Protein AF-A0A6C0J426-F1 (afdb_monomer_lite)

Foldseek 3Di:
DEAEDDLVRVLVLCVPFVLLVPFDQLCFCLFFPDNDDHDPDSVSVSVVVSVFWDHDDPVLCVLLVVLLVVLVVLCCVVVPCQCPPHYEYETEGCCRGRNSAWEDTDRYIYHYPVLSPDPCVSLSSLLRSLLSSCVVCVVVLVCCCVPPLQKDFAPADEDPPVQPSFFGDGNSDPHQRIWHQDPPAIWQWTWTDDPSDIFIWTFGWDDDPNHIYGPPDDTHGQVVDPRSVVSLCPQPPDSRDSSNSVSSNVSCVSPVD

Secondary structure (DSSP, 8-state):
-EEE--HHHHHHHHHH-HHHHH--GGGHHHH-SSTT---SSHHHHHHHHHHTEEPPPHHHHHHHHHHHHHHHHHHHHHSTTTTTT--EEEEEE---SGGG--EEETTEEEEETTGGG-TTHHHHHHHHHHHHHHHH-HHHHHHHHHHHH-EEE--S--B-GGGTTTB---TT-S---EEEEETTEEEEEEEEEETTEEEEEEEEEEEETTEEEE-SSPPEEGGG-HHHHHHTTT--S-TTSHHHHHHHHHHHHHHH-

Structure (mmCIF, N/CA/C/O backbone):
data_AF-A0A6C0J426-F1
#
_entry.id   AF-A0A6C0J426-F1
#
loop_
_atom_site.group_PDB
_atom_site.id
_atom_site.type_symbol
_atom_site.label_atom_id
_atom_site.label_alt_id
_atom_site.label_comp_id
_atom_site.label_asym_id
_atom_site.label_entity_id
_atom_site.label_seq_id
_atom_site.pdbx_PDB_ins_code
_atom_site.Cartn_x
_atom_site.Cartn_y
_atom_site.Cartn_z
_atom_site.occupancy
_atom_site.B_iso_or_equiv
_atom_site.auth_seq_id
_atom_site.auth_comp_id
_atom_site.auth_asym_id
_atom_site.auth_atom_id
_atom_site.pdbx_PDB_model_num
ATOM 1 N N . MET A 1 1 ? -13.102 -11.225 13.834 1.00 92.06 1 MET A N 1
ATOM 2 C CA . MET A 1 1 ? -13.019 -10.432 15.094 1.00 92.06 1 MET A CA 1
ATOM 3 C C . MET A 1 1 ? -12.305 -9.119 14.782 1.00 92.06 1 MET A C 1
ATOM 5 O O . MET A 1 1 ? -11.373 -9.175 13.994 1.00 92.06 1 MET A O 1
ATOM 9 N N . ILE A 1 2 ? -12.736 -7.963 15.308 1.00 97.88 2 ILE A N 1
ATOM 10 C CA . ILE A 1 2 ? -12.036 -6.675 15.096 1.00 97.88 2 ILE A CA 1
ATOM 11 C C . ILE A 1 2 ? -11.227 -6.354 16.350 1.00 97.88 2 ILE A C 1
ATOM 13 O O . ILE A 1 2 ? -11.787 -6.352 17.446 1.00 97.88 2 ILE A O 1
ATOM 17 N N . ARG A 1 3 ? -9.933 -6.072 16.188 1.00 98.44 3 ARG A N 1
ATOM 18 C CA . ARG A 1 3 ? -9.012 -5.769 17.284 1.00 98.44 3 ARG A CA 1
ATOM 19 C C . ARG A 1 3 ? -8.290 -4.448 17.042 1.00 98.44 3 ARG A C 1
ATOM 21 O O . ARG A 1 3 ? -7.756 -4.203 15.965 1.00 98.44 3 ARG A O 1
ATOM 28 N N . PHE A 1 4 ? -8.233 -3.617 18.075 1.00 98.62 4 PHE A N 1
ATOM 29 C CA . PHE A 1 4 ? -7.495 -2.356 18.078 1.00 98.62 4 PHE A CA 1
ATOM 30 C C . PHE A 1 4 ? -6.210 -2.556 18.872 1.00 98.62 4 PHE A C 1
ATOM 32 O O . PHE A 1 4 ? -6.265 -2.863 20.064 1.00 98.62 4 PHE A O 1
ATOM 39 N N . LEU A 1 5 ? -5.063 -2.465 18.205 1.00 98.69 5 LEU A N 1
ATOM 40 C CA . LEU A 1 5 ? -3.777 -2.726 18.841 1.00 98.69 5 LEU A CA 1
ATOM 41 C C . LEU A 1 5 ? -3.334 -1.521 19.671 1.00 98.69 5 LEU A C 1
ATOM 43 O O . LEU A 1 5 ? -3.436 -0.380 19.221 1.00 98.69 5 LEU A O 1
ATOM 47 N N . ASN A 1 6 ? -2.815 -1.794 20.869 1.00 98.31 6 ASN A N 1
ATOM 48 C CA . ASN A 1 6 ? -2.134 -0.782 21.676 1.00 98.31 6 ASN A CA 1
ATOM 49 C C . ASN A 1 6 ? -0.722 -0.506 21.134 1.00 98.31 6 ASN A C 1
ATOM 51 O O . ASN A 1 6 ? -0.219 -1.239 20.273 1.00 98.31 6 ASN A O 1
ATOM 55 N N . LYS A 1 7 ? -0.047 0.518 21.669 1.00 98.12 7 LYS A N 1
ATOM 56 C CA . LYS A 1 7 ? 1.282 0.919 21.189 1.00 98.12 7 LYS A CA 1
ATOM 57 C C . LYS A 1 7 ? 2.305 -0.220 21.185 1.00 98.12 7 LYS A C 1
ATOM 59 O O . LYS A 1 7 ? 3.024 -0.384 20.202 1.00 98.12 7 LYS A O 1
ATOM 64 N N . GLN A 1 8 ? 2.353 -1.041 22.234 1.00 98.19 8 GLN A N 1
ATOM 65 C CA . GLN A 1 8 ? 3.322 -2.139 22.322 1.00 98.19 8 GLN A CA 1
ATOM 66 C C . GLN A 1 8 ? 3.072 -3.222 21.261 1.00 98.19 8 GLN A C 1
ATOM 68 O O . GLN A 1 8 ? 4.011 -3.720 20.640 1.00 98.19 8 GLN A O 1
ATOM 73 N N . GLN A 1 9 ? 1.806 -3.577 21.033 1.00 98.38 9 GLN A N 1
ATOM 74 C CA . GLN A 1 9 ? 1.413 -4.538 20.002 1.00 98.38 9 GLN A CA 1
ATOM 75 C C . GLN A 1 9 ? 1.708 -3.999 18.599 1.00 98.38 9 GLN A C 1
ATOM 77 O O . GLN A 1 9 ? 2.235 -4.728 17.762 1.00 98.38 9 GLN A O 1
ATOM 82 N N . ALA A 1 10 ? 1.433 -2.716 18.358 1.00 98.31 10 ALA A N 1
ATOM 83 C CA . ALA A 1 10 ? 1.734 -2.062 17.092 1.00 98.31 10 ALA A CA 1
ATOM 84 C C . ALA A 1 10 ? 3.244 -2.036 16.792 1.00 98.31 10 ALA A C 1
ATOM 86 O O . ALA A 1 10 ? 3.646 -2.358 15.676 1.00 98.31 10 ALA A O 1
ATOM 87 N N . ILE A 1 11 ? 4.092 -1.730 17.786 1.00 97.81 11 ILE A N 1
ATOM 88 C CA . ILE A 1 11 ? 5.559 -1.787 17.638 1.00 97.81 11 ILE A CA 1
ATOM 89 C C . ILE A 1 11 ? 6.010 -3.186 17.204 1.00 97.81 11 ILE A C 1
ATOM 91 O O . ILE A 1 11 ? 6.863 -3.309 16.325 1.00 97.81 11 ILE A O 1
ATOM 95 N N . ASN A 1 12 ? 5.431 -4.240 17.784 1.00 97.88 12 ASN A N 1
ATOM 96 C CA . ASN A 1 12 ? 5.756 -5.614 17.408 1.00 97.88 12 ASN A CA 1
ATOM 97 C C . ASN A 1 12 ? 5.386 -5.928 15.944 1.00 97.88 12 ASN A C 1
ATOM 99 O O . ASN A 1 12 ? 6.183 -6.523 15.219 1.00 97.88 12 ASN A O 1
ATOM 103 N N . GLU A 1 13 ? 4.212 -5.489 15.486 1.00 97.50 13 GLU A N 1
ATOM 104 C CA . GLU A 1 13 ? 3.784 -5.660 14.087 1.00 97.50 13 GLU A CA 1
ATOM 105 C C . GLU A 1 13 ? 4.715 -4.921 13.117 1.00 97.50 13 GLU A C 1
ATOM 107 O O . GLU A 1 13 ? 5.213 -5.509 12.158 1.00 97.50 13 GLU A O 1
ATOM 112 N N . PHE A 1 14 ? 5.046 -3.660 13.404 1.00 96.19 14 PHE A N 1
ATOM 113 C CA . PHE A 1 14 ? 6.007 -2.903 12.601 1.00 96.19 14 PHE A CA 1
ATOM 114 C C . PHE A 1 14 ? 7.403 -3.545 12.594 1.00 96.19 14 PHE A C 1
ATOM 116 O O . PHE A 1 14 ? 8.038 -3.617 11.546 1.00 96.19 14 PHE A O 1
ATOM 123 N N . SER A 1 15 ? 7.883 -4.049 13.734 1.00 95.31 15 SER A N 1
ATOM 124 C CA . SER A 1 15 ? 9.230 -4.638 13.846 1.00 95.31 15 SER A CA 1
ATOM 125 C C . SER A 1 15 ? 9.388 -5.940 13.059 1.00 95.31 15 SER A C 1
ATOM 127 O O . SER A 1 15 ? 10.498 -6.299 12.668 1.00 95.31 15 SER A O 1
ATOM 129 N N . THR A 1 16 ? 8.287 -6.660 12.842 1.00 95.19 16 THR A N 1
ATOM 130 C CA . THR A 1 16 ? 8.276 -7.946 12.133 1.00 95.19 16 THR A CA 1
ATOM 131 C C . THR A 1 16 ? 7.921 -7.815 10.654 1.00 95.19 16 THR A C 1
ATOM 133 O O . THR A 1 16 ? 8.189 -8.750 9.901 1.00 95.19 16 THR A O 1
ATOM 136 N N . SER A 1 17 ? 7.398 -6.658 10.236 1.00 94.00 17 SER A N 1
ATOM 137 C CA . SER A 1 17 ? 6.954 -6.373 8.871 1.00 94.00 17 SER A CA 1
ATOM 138 C C . SER A 1 17 ? 8.096 -6.378 7.855 1.00 94.00 17 SER A C 1
ATOM 140 O O . SER A 1 17 ? 9.113 -5.707 8.044 1.00 94.00 17 SER A O 1
ATOM 142 N N . ASP A 1 18 ? 7.896 -7.088 6.744 1.00 92.19 18 ASP A N 1
ATOM 143 C CA . ASP A 1 18 ? 8.827 -7.093 5.612 1.00 92.19 18 ASP A CA 1
ATOM 144 C C . ASP A 1 18 ? 8.872 -5.734 4.905 1.00 92.19 18 ASP A C 1
ATOM 146 O O . ASP A 1 18 ? 9.950 -5.263 4.564 1.00 92.19 18 ASP A O 1
ATOM 150 N N . TYR A 1 19 ? 7.750 -5.008 4.836 1.00 91.75 19 TYR A N 1
ATOM 151 C CA . TYR A 1 19 ? 7.730 -3.644 4.297 1.00 91.75 19 TYR A CA 1
ATOM 152 C C . TYR A 1 19 ? 8.748 -2.736 4.995 1.00 91.75 19 TYR A C 1
ATOM 154 O O . TYR A 1 19 ? 9.545 -2.054 4.347 1.00 91.75 19 TYR A O 1
ATOM 162 N N . LEU A 1 20 ? 8.762 -2.749 6.333 1.00 91.19 20 LEU A N 1
ATOM 163 C CA . LEU A 1 20 ? 9.734 -1.950 7.064 1.00 91.19 20 LEU A CA 1
ATOM 164 C C . LEU A 1 20 ? 11.145 -2.520 6.960 1.00 91.19 20 LEU A C 1
ATOM 166 O O . LEU A 1 20 ? 12.080 -1.748 7.147 1.00 91.19 20 LEU A O 1
ATOM 170 N N . LYS A 1 21 ? 11.347 -3.809 6.658 1.00 90.69 21 LYS A N 1
ATOM 171 C CA . LYS A 1 21 ? 12.665 -4.389 6.312 1.00 90.69 21 LYS A CA 1
ATOM 172 C C . LYS A 1 21 ? 13.188 -3.880 4.973 1.00 90.69 21 LYS A C 1
ATOM 174 O O . LYS A 1 21 ? 14.369 -3.543 4.895 1.00 90.69 21 LYS A O 1
ATOM 179 N N . ASP A 1 22 ? 12.297 -3.706 4.010 1.00 90.50 22 ASP A N 1
ATOM 180 C CA . ASP A 1 22 ? 12.657 -3.418 2.624 1.00 90.50 22 ASP A CA 1
ATOM 181 C C . ASP A 1 22 ? 12.685 -1.923 2.296 1.00 90.50 22 ASP A C 1
ATOM 183 O O . ASP A 1 22 ? 13.380 -1.505 1.368 1.00 90.50 22 ASP A O 1
ATOM 187 N N . ILE A 1 23 ? 11.983 -1.083 3.066 1.00 91.31 23 ILE A N 1
ATOM 188 C CA . ILE A 1 23 ? 12.040 0.371 2.889 1.00 91.31 23 ILE A CA 1
ATOM 189 C C . ILE A 1 23 ? 13.479 0.885 3.028 1.00 91.31 23 ILE A C 1
ATOM 191 O O . ILE A 1 23 ? 14.179 0.658 4.026 1.00 91.31 23 ILE A O 1
ATOM 195 N N . ARG A 1 24 ? 13.926 1.637 2.022 1.00 91.19 24 ARG A N 1
ATOM 196 C CA . ARG A 1 24 ? 15.282 2.186 1.999 1.00 91.19 24 ARG A CA 1
ATOM 197 C C . ARG A 1 24 ? 15.323 3.528 2.713 1.00 91.19 24 ARG A C 1
ATOM 199 O O . ARG A 1 24 ? 14.415 4.348 2.605 1.00 91.19 24 ARG A O 1
ATOM 206 N N . VAL A 1 25 ? 16.432 3.803 3.402 1.00 90.25 25 VAL A N 1
ATOM 207 C CA . VAL A 1 25 ? 16.612 5.037 4.196 1.00 90.25 25 VAL A CA 1
ATOM 208 C C . VAL A 1 25 ? 16.380 6.299 3.355 1.00 90.25 25 VAL A C 1
ATOM 210 O O . VAL A 1 25 ? 15.810 7.275 3.839 1.00 90.25 25 VAL A O 1
ATOM 213 N N . HIS A 1 26 ? 16.764 6.284 2.075 1.00 88.44 26 HIS A N 1
ATOM 214 C CA . HIS A 1 26 ? 16.575 7.432 1.191 1.00 88.44 26 HIS A CA 1
ATOM 215 C C . HIS A 1 26 ? 15.103 7.697 0.834 1.00 88.44 26 HIS A C 1
ATOM 217 O O . HIS A 1 26 ? 14.781 8.840 0.511 1.00 88.44 26 HIS A O 1
ATOM 223 N N . GLU A 1 27 ? 14.214 6.698 0.905 1.00 90.50 27 GLU A N 1
ATOM 224 C CA . GLU A 1 27 ? 12.777 6.858 0.628 1.00 90.50 27 GLU A CA 1
ATOM 225 C C . GLU A 1 27 ? 12.088 7.703 1.695 1.00 90.50 27 GLU A C 1
ATOM 227 O O . GLU A 1 27 ? 11.096 8.381 1.429 1.00 90.50 27 GLU A O 1
ATOM 232 N N . PHE A 1 28 ? 12.655 7.724 2.902 1.00 88.19 28 PHE A N 1
ATOM 233 C CA . PHE A 1 28 ? 12.090 8.435 4.037 1.00 88.19 28 PHE A CA 1
ATOM 234 C C . PHE A 1 28 ? 11.858 9.923 3.748 1.00 88.19 28 PHE A C 1
ATOM 236 O O . PHE A 1 28 ? 10.874 10.492 4.208 1.00 88.19 28 PHE A O 1
ATOM 243 N N . LYS A 1 29 ? 12.715 10.567 2.945 1.00 86.81 29 LYS A N 1
ATOM 244 C CA . LYS A 1 29 ? 12.533 11.982 2.567 1.00 86.81 29 LYS A CA 1
ATOM 245 C C . LYS A 1 29 ? 11.303 12.219 1.676 1.00 86.81 29 LYS A C 1
ATOM 247 O O . LYS A 1 29 ? 10.820 13.344 1.622 1.00 86.81 29 LYS A O 1
ATOM 252 N N . PHE A 1 30 ? 10.832 11.191 0.969 1.00 87.56 30 PHE A N 1
ATOM 253 C CA . PHE A 1 30 ? 9.708 11.265 0.032 1.00 87.56 30 PHE A CA 1
ATOM 254 C C . PHE A 1 30 ? 8.369 10.891 0.675 1.00 87.56 30 PHE A C 1
ATOM 256 O O . PHE A 1 30 ? 7.329 11.396 0.260 1.00 87.56 30 PHE A O 1
ATOM 263 N N . ARG A 1 31 ? 8.399 10.037 1.704 1.00 87.44 31 ARG A N 1
ATOM 264 C CA . ARG A 1 31 ? 7.205 9.576 2.435 1.00 87.44 31 ARG A CA 1
ATOM 265 C C . ARG A 1 31 ? 6.723 10.541 3.508 1.00 87.44 31 ARG A C 1
ATOM 267 O O . ARG A 1 31 ? 5.607 10.416 4.002 1.00 87.44 31 ARG A O 1
ATOM 274 N N . GLN A 1 32 ? 7.569 11.481 3.907 1.00 84.31 32 GLN A N 1
ATOM 275 C CA . GLN A 1 32 ? 7.225 12.442 4.941 1.00 84.31 32 GLN A CA 1
ATOM 276 C C . GLN A 1 32 ? 6.248 13.501 4.459 1.00 84.31 32 GLN A C 1
ATOM 278 O O . GLN A 1 32 ? 6.439 14.144 3.428 1.00 84.31 32 GLN A O 1
ATOM 283 N N . ASN A 1 33 ? 5.298 13.805 5.333 1.00 72.75 33 ASN A N 1
ATOM 284 C CA . ASN A 1 33 ? 4.356 14.896 5.135 1.00 72.75 33 ASN A CA 1
ATOM 285 C C . ASN A 1 33 ? 4.819 16.232 5.729 1.00 72.75 33 ASN A C 1
ATOM 287 O O . ASN A 1 33 ? 4.334 17.299 5.349 1.00 72.75 33 ASN A O 1
ATOM 291 N N . LYS A 1 34 ? 5.778 16.198 6.662 1.00 67.25 34 LYS A N 1
ATOM 292 C CA . LYS A 1 34 ? 6.336 17.384 7.327 1.00 67.25 34 LYS A CA 1
ATOM 293 C C . LYS A 1 34 ? 7.778 17.599 6.857 1.00 67.25 34 LYS A C 1
ATOM 295 O O . LYS A 1 34 ? 8.633 16.757 7.091 1.00 67.25 34 LYS A O 1
ATOM 300 N N . LYS A 1 35 ? 8.061 18.754 6.238 1.00 58.81 35 LYS A N 1
ATOM 301 C CA . LYS A 1 35 ? 9.314 19.101 5.516 1.00 58.81 35 LYS A CA 1
ATOM 302 C C . LYS A 1 35 ? 10.627 19.147 6.340 1.00 58.81 35 LYS A C 1
ATOM 304 O O . LYS A 1 35 ? 11.551 19.856 5.950 1.00 58.81 35 LYS A O 1
ATOM 309 N N . LYS A 1 36 ? 10.754 18.471 7.485 1.00 65.94 36 LYS A N 1
ATOM 310 C CA . LYS A 1 36 ? 11.899 18.678 8.397 1.00 65.94 36 LYS A CA 1
ATOM 311 C C . LYS A 1 36 ? 12.516 17.427 9.014 1.00 65.94 36 LYS A C 1
ATOM 313 O O . LYS A 1 36 ? 13.549 17.567 9.663 1.00 65.94 36 LYS A O 1
ATOM 318 N N . LEU A 1 37 ? 11.952 16.238 8.822 1.00 67.75 37 LEU A N 1
ATOM 319 C CA . LEU A 1 37 ? 12.549 15.033 9.388 1.00 67.75 37 LEU A CA 1
ATOM 320 C C . LEU A 1 37 ? 13.533 14.434 8.373 1.00 67.75 37 LEU A C 1
ATOM 322 O O . LEU A 1 37 ? 13.369 14.509 7.157 1.00 67.75 37 LEU A O 1
ATOM 326 N N . LYS A 1 38 ? 14.643 13.892 8.853 1.00 75.75 38 LYS A N 1
ATOM 327 C CA . LYS A 1 38 ? 15.577 13.124 8.029 1.00 75.75 38 LYS A CA 1
ATOM 328 C C . LYS A 1 38 ? 16.009 11.944 8.872 1.00 75.75 38 LYS A C 1
ATOM 330 O O . LYS A 1 38 ? 16.492 12.151 9.977 1.00 75.75 38 LYS A O 1
ATOM 335 N N . ALA A 1 39 ? 15.828 10.747 8.337 1.00 84.12 39 ALA A N 1
ATOM 336 C CA . ALA A 1 39 ? 16.442 9.547 8.861 1.00 84.12 39 ALA A CA 1
ATOM 337 C C . ALA A 1 39 ? 17.779 9.387 8.140 1.00 84.12 39 ALA A C 1
ATOM 339 O O . ALA A 1 39 ? 17.839 9.394 6.909 1.00 84.12 39 ALA A O 1
ATOM 340 N N . LYS A 1 40 ? 18.855 9.302 8.909 1.00 89.62 40 LYS A N 1
ATOM 341 C CA . LYS A 1 40 ? 20.210 9.013 8.432 1.00 89.62 40 LYS A CA 1
ATOM 342 C C . LYS A 1 40 ? 20.529 7.527 8.524 1.00 89.62 40 LYS A C 1
ATOM 344 O O . LYS A 1 40 ? 21.484 7.066 7.911 1.00 89.62 40 LYS A O 1
ATOM 349 N N . SER A 1 41 ? 19.735 6.786 9.288 1.00 92.00 41 SER A N 1
ATOM 350 C CA . SER A 1 41 ? 19.904 5.359 9.509 1.00 92.00 41 SER A CA 1
ATOM 351 C C . SER A 1 41 ? 18.563 4.636 9.485 1.00 92.00 41 SER A C 1
ATOM 353 O O . SER A 1 41 ? 17.493 5.234 9.623 1.00 92.00 41 SER A O 1
ATOM 355 N N . ARG A 1 42 ? 18.635 3.315 9.337 1.00 90.38 42 ARG A N 1
ATOM 356 C CA . ARG A 1 42 ? 17.478 2.425 9.432 1.00 90.38 42 ARG A CA 1
ATOM 357 C C . ARG A 1 42 ? 16.832 2.474 10.819 1.00 90.38 42 ARG A C 1
ATOM 359 O O . ARG A 1 42 ? 15.613 2.501 10.917 1.00 90.38 42 ARG A O 1
ATOM 366 N N . THR A 1 43 ? 17.636 2.560 11.877 1.00 92.38 43 THR A N 1
ATOM 367 C CA . THR A 1 43 ? 17.145 2.716 13.253 1.00 92.38 43 THR A CA 1
ATOM 368 C C . THR A 1 43 ? 16.343 4.002 13.419 1.00 92.38 43 THR A C 1
ATOM 370 O O . THR A 1 43 ? 15.248 3.963 13.967 1.00 92.38 43 THR A O 1
ATOM 373 N N . GLU A 1 44 ? 16.839 5.129 12.898 1.00 92.19 44 GLU A N 1
ATOM 374 C CA . GLU A 1 44 ? 16.097 6.396 12.928 1.00 92.19 44 GLU A CA 1
ATOM 375 C C . GLU A 1 44 ? 14.774 6.297 12.159 1.00 92.19 44 GLU A C 1
ATOM 377 O O . GLU A 1 44 ? 13.750 6.745 12.664 1.00 92.19 44 GLU A O 1
ATOM 382 N N . LEU A 1 45 ? 14.769 5.663 10.978 1.00 91.50 45 LEU A N 1
ATOM 383 C CA . LEU A 1 45 ? 13.544 5.414 10.209 1.00 91.50 45 LEU A CA 1
ATOM 384 C C . LEU A 1 45 ? 12.516 4.632 11.038 1.00 91.50 45 LEU A C 1
ATOM 386 O O . LEU A 1 45 ? 11.363 5.047 11.122 1.00 91.50 45 LEU A O 1
ATOM 390 N N . MET A 1 46 ? 12.929 3.535 11.678 1.00 92.88 46 MET A N 1
ATOM 391 C CA . MET A 1 46 ? 12.045 2.721 12.519 1.00 92.88 46 MET A CA 1
ATOM 392 C C . MET A 1 46 ? 11.477 3.517 13.697 1.00 92.88 46 MET A C 1
ATOM 394 O O . MET A 1 46 ? 10.280 3.438 13.968 1.00 92.88 46 MET A O 1
ATOM 398 N N . LEU A 1 47 ? 12.315 4.319 14.365 1.00 92.88 47 LEU A N 1
ATOM 399 C CA . LEU A 1 47 ? 11.879 5.177 15.467 1.00 92.88 47 LEU A CA 1
ATOM 400 C C . LEU A 1 47 ? 10.804 6.170 15.015 1.00 92.88 47 LEU A C 1
ATOM 402 O O . LEU A 1 47 ? 9.824 6.343 15.728 1.00 92.88 47 LEU A O 1
ATOM 406 N N . PHE A 1 48 ? 10.904 6.733 13.805 1.00 92.25 48 PHE A N 1
ATOM 407 C CA . PHE A 1 48 ? 9.843 7.595 13.274 1.00 92.25 48 PHE A CA 1
ATOM 408 C C . PHE A 1 48 ? 8.499 6.873 13.128 1.00 92.25 48 PHE A C 1
ATOM 410 O O . PHE A 1 48 ? 7.466 7.443 13.483 1.00 92.25 48 PHE A O 1
ATOM 417 N N . TYR A 1 49 ? 8.491 5.626 12.648 1.00 94.50 49 TYR A N 1
ATOM 418 C CA . TYR A 1 49 ? 7.260 4.833 12.600 1.00 94.50 49 TYR A CA 1
ATOM 419 C C . TYR A 1 49 ? 6.723 4.561 14.010 1.00 94.50 49 TYR A C 1
ATOM 421 O O . TYR A 1 49 ? 5.536 4.773 14.252 1.00 94.50 49 TYR A O 1
ATOM 429 N N . PHE A 1 50 ? 7.580 4.176 14.959 1.00 95.44 50 PHE A N 1
ATOM 430 C CA . PHE A 1 50 ? 7.171 3.889 16.339 1.00 95.44 50 PHE A CA 1
ATOM 431 C C . PHE A 1 50 ? 6.633 5.116 17.084 1.00 95.44 50 PHE A C 1
ATOM 433 O O . PHE A 1 50 ? 5.641 5.018 17.813 1.00 95.44 50 PHE A O 1
ATOM 440 N N . ASP A 1 51 ? 7.252 6.275 16.879 1.00 94.69 51 ASP A N 1
ATOM 441 C CA . ASP A 1 51 ? 6.839 7.539 17.486 1.00 94.69 51 ASP A CA 1
ATOM 442 C C . ASP A 1 51 ? 5.527 8.059 16.892 1.00 94.69 51 ASP A C 1
ATOM 444 O O . ASP A 1 51 ? 4.782 8.764 17.573 1.00 94.69 51 ASP A O 1
ATOM 448 N N . SER A 1 52 ? 5.197 7.662 15.658 1.00 95.06 52 SER A N 1
ATOM 449 C CA . SER A 1 52 ? 3.926 8.016 15.020 1.00 95.06 52 SER A CA 1
ATOM 450 C C . SER A 1 52 ? 2.716 7.258 15.583 1.00 95.06 52 SER A C 1
ATOM 452 O O . SER A 1 52 ? 1.582 7.661 15.320 1.00 95.06 52 SER A O 1
ATOM 454 N N . ILE A 1 53 ? 2.925 6.173 16.341 1.00 97.75 53 ILE A N 1
ATOM 455 C CA . ILE A 1 53 ? 1.848 5.319 16.860 1.00 97.75 53 ILE A CA 1
ATOM 456 C C . ILE A 1 53 ? 1.053 6.054 17.941 1.00 97.75 53 ILE A C 1
ATOM 458 O O . ILE A 1 53 ? 1.611 6.593 18.901 1.00 97.75 53 ILE A O 1
ATOM 462 N N . MET A 1 54 ? -0.271 6.008 17.813 1.00 97.88 54 MET A N 1
ATOM 463 C CA . MET A 1 54 ? -1.223 6.618 18.736 1.00 97.88 54 MET A CA 1
ATOM 464 C C . MET A 1 54 ? -2.130 5.563 19.373 1.00 97.88 54 MET A C 1
ATOM 466 O O . MET A 1 54 ? -2.413 4.528 18.778 1.00 97.88 54 MET A O 1
ATOM 470 N N . GLU A 1 55 ? -2.670 5.871 20.552 1.00 98.25 55 GLU A N 1
ATOM 471 C CA . GLU A 1 55 ? -3.729 5.064 21.162 1.00 98.25 55 GLU A CA 1
ATOM 472 C C . GLU A 1 55 ? -5.103 5.389 20.547 1.00 98.25 55 GLU A C 1
ATOM 474 O O . GLU A 1 55 ? -5.416 6.539 20.195 1.00 98.25 55 GLU A O 1
ATOM 479 N N . PHE A 1 56 ? -5.948 4.366 20.426 1.00 98.50 56 PHE A N 1
ATOM 480 C CA . PHE A 1 56 ? -7.339 4.534 20.012 1.00 98.50 56 PHE A CA 1
ATOM 481 C C . PHE A 1 56 ? -8.186 5.045 21.176 1.00 98.50 56 PHE A C 1
ATOM 483 O O . PHE A 1 56 ? -8.236 4.426 22.237 1.00 98.50 56 PHE A O 1
ATOM 490 N N . SER A 1 57 ? -8.938 6.124 20.955 1.00 98.38 57 SER A N 1
ATOM 491 C CA . SER A 1 57 ? -10.022 6.487 21.870 1.00 98.38 57 SER A CA 1
ATOM 492 C C . SER A 1 57 ? -11.224 5.560 21.670 1.00 98.38 57 SER A C 1
ATOM 494 O O . SER A 1 57 ? -11.397 4.988 20.594 1.00 98.38 57 SER A O 1
ATOM 496 N N . TYR A 1 58 ? -12.112 5.474 22.664 1.00 98.38 58 TYR A N 1
ATOM 497 C CA . TYR A 1 58 ? -13.369 4.724 22.537 1.00 98.38 58 TYR A CA 1
ATOM 498 C C . TYR A 1 58 ? -14.179 5.145 21.297 1.00 98.38 58 TYR A C 1
ATOM 500 O O . TYR A 1 58 ? -14.682 4.307 20.554 1.00 98.38 58 TYR A O 1
ATOM 508 N N . LYS A 1 59 ? -14.227 6.453 21.016 1.00 98.38 59 LYS A N 1
ATOM 509 C CA . LYS A 1 59 ? -14.915 7.000 19.842 1.00 98.38 59 LYS A CA 1
ATOM 510 C C . LYS A 1 59 ? -14.293 6.530 18.524 1.00 98.38 59 LYS A C 1
ATOM 512 O O . LYS A 1 59 ? -15.025 6.240 17.583 1.00 98.38 59 LYS A O 1
ATOM 517 N N . ASP A 1 60 ? -12.964 6.455 18.446 1.00 98.44 60 ASP A N 1
ATOM 518 C CA . ASP A 1 60 ? -12.287 5.948 17.247 1.00 98.44 60 ASP A CA 1
ATOM 519 C C . ASP A 1 60 ? -12.651 4.480 16.998 1.00 98.44 60 ASP A C 1
ATOM 521 O O . ASP A 1 60 ? -12.977 4.107 15.871 1.00 98.44 60 ASP A O 1
ATOM 525 N N . GLN A 1 61 ? -12.639 3.667 18.060 1.00 98.56 61 GLN A N 1
ATOM 526 C CA . GLN A 1 61 ? -12.987 2.247 17.992 1.00 98.56 61 GLN A CA 1
ATOM 527 C C . GLN A 1 61 ? -14.429 2.054 17.524 1.00 98.56 61 GLN A C 1
ATOM 529 O O . GLN A 1 61 ? -14.682 1.241 16.640 1.00 98.56 61 GLN A O 1
ATOM 534 N N . GLU A 1 62 ? -15.370 2.838 18.056 1.00 98.50 62 GLU A N 1
ATOM 535 C CA . GLU A 1 62 ? -16.778 2.782 17.658 1.00 98.50 62 GLU A CA 1
ATOM 536 C C . GLU A 1 62 ? -16.971 3.117 16.168 1.00 98.50 62 GLU A C 1
ATOM 538 O O . GLU A 1 62 ? -17.680 2.399 15.454 1.00 98.50 62 GLU A O 1
ATOM 543 N N . ILE A 1 63 ? -16.322 4.183 15.681 1.00 98.62 63 ILE A N 1
ATOM 544 C CA . ILE A 1 63 ? -16.390 4.601 14.272 1.00 98.62 63 ILE A CA 1
ATOM 545 C C . ILE A 1 63 ? -15.836 3.502 13.362 1.00 98.62 63 ILE A C 1
ATOM 547 O O . ILE A 1 63 ? -16.504 3.091 12.410 1.00 98.62 63 ILE A O 1
ATOM 551 N N . LEU A 1 64 ? -14.637 3.001 13.668 1.00 98.56 64 LEU A N 1
ATOM 552 C CA . LEU A 1 64 ? -13.984 1.972 12.863 1.00 98.56 64 LEU A CA 1
ATOM 553 C C . LEU A 1 64 ? -14.737 0.648 12.910 1.00 98.56 64 LEU A C 1
ATOM 555 O O . LEU A 1 64 ? -14.871 -0.001 11.877 1.00 98.56 64 LEU A O 1
ATOM 559 N N . TYR A 1 65 ? -15.282 0.262 14.063 1.00 98.62 65 TYR A N 1
ATOM 560 C CA . TYR A 1 65 ? -16.087 -0.948 14.188 1.00 98.62 65 TYR A CA 1
ATOM 561 C C . TYR A 1 65 ? -17.319 -0.889 13.278 1.00 98.62 65 TYR A C 1
ATOM 563 O O . TYR A 1 65 ? -17.564 -1.812 12.496 1.00 98.62 65 TYR A O 1
ATOM 571 N N . LYS A 1 66 ? -18.067 0.223 13.322 1.00 98.56 66 LYS A N 1
ATOM 572 C CA . LYS A 1 66 ? -19.239 0.443 12.460 1.00 98.56 66 LYS A CA 1
ATOM 573 C C . LYS A 1 66 ? -18.852 0.427 10.981 1.00 98.56 66 LYS A C 1
ATOM 575 O O . LYS A 1 66 ? -19.464 -0.298 10.199 1.00 98.56 66 LYS A O 1
ATOM 580 N N . ALA A 1 67 ? -17.817 1.175 10.603 1.00 98.69 67 ALA A N 1
ATOM 581 C CA . ALA A 1 67 ? -17.370 1.260 9.215 1.00 98.69 67 ALA A CA 1
ATOM 582 C C . ALA A 1 67 ? -16.853 -0.088 8.679 1.00 98.69 67 ALA A C 1
ATOM 584 O O . ALA A 1 67 ? -17.209 -0.480 7.570 1.00 98.69 67 ALA A O 1
ATOM 585 N N . THR A 1 68 ? -16.099 -0.837 9.487 1.00 98.50 68 THR A N 1
ATOM 586 C CA . THR A 1 68 ? -15.597 -2.176 9.132 1.00 98.50 68 THR A CA 1
ATOM 587 C C . THR A 1 68 ? -16.732 -3.179 8.995 1.00 98.50 68 THR A C 1
ATOM 589 O O . THR A 1 68 ? -16.740 -3.972 8.059 1.00 98.50 68 THR A O 1
ATOM 592 N N . THR A 1 69 ? -17.732 -3.121 9.876 1.00 97.94 69 THR A N 1
ATOM 593 C CA . THR A 1 69 ? -18.921 -3.980 9.774 1.00 97.94 69 THR A CA 1
ATOM 594 C C . THR A 1 69 ? -19.657 -3.735 8.456 1.00 97.94 69 THR A C 1
ATOM 596 O O . THR A 1 69 ? -19.979 -4.687 7.749 1.00 97.94 69 THR A O 1
ATOM 599 N N . LEU A 1 70 ? -19.858 -2.468 8.075 1.00 97.88 70 LEU A N 1
ATOM 600 C CA . LEU A 1 70 ? -20.473 -2.109 6.792 1.00 97.88 70 LEU A CA 1
ATOM 601 C C . LEU A 1 70 ? -19.621 -2.551 5.592 1.00 97.88 70 LEU A C 1
ATOM 603 O O . LEU A 1 70 ? -20.163 -3.069 4.615 1.00 97.88 70 LEU A O 1
ATOM 607 N N . ALA A 1 71 ? -18.300 -2.373 5.662 1.00 98.12 71 ALA A N 1
ATOM 608 C CA . ALA A 1 71 ? -17.368 -2.826 4.631 1.00 98.12 71 ALA A CA 1
ATOM 609 C C . ALA A 1 71 ? -17.456 -4.348 4.427 1.00 98.12 71 ALA A C 1
ATOM 611 O O . ALA A 1 71 ? -17.656 -4.812 3.304 1.00 98.12 71 ALA A O 1
ATOM 612 N N . LEU A 1 72 ? -17.403 -5.125 5.514 1.00 97.38 72 LEU A N 1
ATOM 613 C CA . LEU A 1 72 ? -17.524 -6.583 5.480 1.00 97.38 72 LEU A CA 1
ATOM 614 C C . LEU A 1 72 ? -18.891 -7.050 4.985 1.00 97.38 72 LEU A C 1
ATOM 616 O O . LEU A 1 72 ? -18.954 -8.031 4.251 1.00 97.38 72 LEU A O 1
ATOM 620 N N . GLN A 1 73 ? -19.982 -6.377 5.358 1.00 96.50 73 GLN A N 1
ATOM 621 C CA . GLN A 1 73 ? -21.317 -6.691 4.838 1.00 96.50 73 GLN A CA 1
ATOM 622 C C . GLN A 1 73 ? -21.380 -6.499 3.319 1.00 96.50 73 GLN A C 1
ATOM 624 O O . GLN A 1 73 ? -21.895 -7.364 2.609 1.00 96.50 73 GLN A O 1
ATOM 629 N N . ARG A 1 74 ? -20.819 -5.393 2.808 1.00 96.44 74 ARG A N 1
ATOM 630 C CA . ARG A 1 74 ? -20.740 -5.134 1.363 1.00 96.44 74 ARG A CA 1
ATOM 631 C C . ARG A 1 74 ? -19.907 -6.191 0.650 1.00 96.44 74 ARG A C 1
ATOM 633 O O . ARG A 1 74 ? -20.370 -6.732 -0.348 1.00 96.44 74 ARG A O 1
ATOM 640 N N . LEU A 1 75 ? -18.725 -6.507 1.172 1.00 96.81 75 LEU A N 1
ATOM 641 C CA . LEU A 1 75 ? -17.847 -7.526 0.598 1.00 96.81 75 LEU A CA 1
ATOM 642 C C . LEU A 1 75 ? -18.509 -8.908 0.609 1.00 96.81 75 LEU A C 1
ATOM 644 O O . LEU A 1 75 ? -18.581 -9.543 -0.435 1.00 96.81 75 LEU A O 1
ATOM 648 N N . ASN A 1 76 ? -19.095 -9.334 1.732 1.00 95.50 76 ASN A N 1
ATOM 649 C CA . ASN A 1 76 ? -19.736 -10.650 1.851 1.00 95.50 76 ASN A CA 1
ATOM 650 C C . ASN A 1 76 ? -20.954 -10.842 0.941 1.00 95.50 76 ASN A C 1
ATOM 652 O O . ASN A 1 76 ? -21.270 -11.976 0.592 1.00 95.50 76 ASN A O 1
ATOM 656 N N . LYS A 1 77 ? -21.630 -9.760 0.531 1.00 95.44 77 LYS A N 1
ATOM 657 C CA . LYS A 1 77 ? -22.722 -9.841 -0.450 1.00 95.44 77 LYS A CA 1
ATOM 658 C C . LYS A 1 77 ? -22.241 -10.381 -1.803 1.00 95.44 77 LYS A C 1
ATOM 660 O O . LYS A 1 77 ? -22.986 -11.096 -2.462 1.00 95.44 77 LYS A O 1
ATOM 665 N N . TRP A 1 78 ? -21.028 -10.017 -2.214 1.00 93.44 78 TRP A N 1
ATOM 666 C CA . TRP A 1 78 ? -20.455 -10.384 -3.515 1.00 93.44 78 TRP A CA 1
ATOM 667 C C . TRP A 1 78 ? -19.435 -11.519 -3.415 1.00 93.44 78 TRP A C 1
ATOM 669 O O . TRP A 1 78 ? -19.277 -12.291 -4.355 1.00 93.44 78 TRP A O 1
ATOM 679 N N . PHE A 1 79 ? -18.787 -11.644 -2.260 1.00 94.31 79 PHE A N 1
ATOM 680 C CA . PHE A 1 79 ? -17.759 -12.632 -1.959 1.00 94.31 79 PHE A CA 1
ATOM 681 C C . PHE A 1 79 ? -18.118 -13.346 -0.645 1.00 94.31 79 PHE A C 1
ATOM 683 O O . PHE A 1 79 ? -17.592 -12.993 0.414 1.00 94.31 79 PHE A O 1
ATOM 690 N N . PRO A 1 80 ? -19.060 -14.307 -0.655 1.00 94.81 80 PRO A N 1
ATOM 691 C CA . PRO A 1 80 ? -19.480 -14.989 0.565 1.00 94.81 80 PRO A CA 1
ATOM 692 C C . PRO A 1 80 ? -18.302 -15.658 1.281 1.00 94.81 80 PRO A C 1
ATOM 694 O O . PRO A 1 80 ? -17.559 -16.431 0.681 1.00 94.81 80 PRO A O 1
ATOM 697 N N . GLY A 1 81 ? -18.143 -15.372 2.575 1.00 92.69 81 GLY A N 1
ATOM 698 C CA . GLY A 1 81 ? -17.033 -15.900 3.372 1.00 92.69 81 GLY A CA 1
ATOM 699 C C . GLY A 1 81 ? -15.746 -15.074 3.283 1.00 92.69 81 GLY A C 1
ATOM 700 O O . GLY A 1 81 ? -14.705 -15.534 3.751 1.00 92.69 81 GLY A O 1
ATOM 701 N N . PHE A 1 82 ? -15.801 -13.860 2.727 1.00 95.50 82 PHE A N 1
ATOM 702 C CA . PHE A 1 82 ? -14.660 -12.950 2.675 1.00 95.50 82 PHE A CA 1
ATOM 703 C C . PHE A 1 82 ? -14.080 -12.706 4.078 1.00 95.50 82 PHE A C 1
ATOM 705 O O . PHE A 1 82 ? -14.774 -12.209 4.970 1.00 95.50 82 PHE A O 1
ATOM 712 N N . LEU A 1 83 ? -12.804 -13.071 4.263 1.00 94.00 83 LEU A N 1
ATOM 713 C CA . LEU A 1 83 ? -12.078 -13.020 5.543 1.00 94.00 83 LEU A CA 1
ATOM 714 C C . LEU A 1 83 ? -12.787 -13.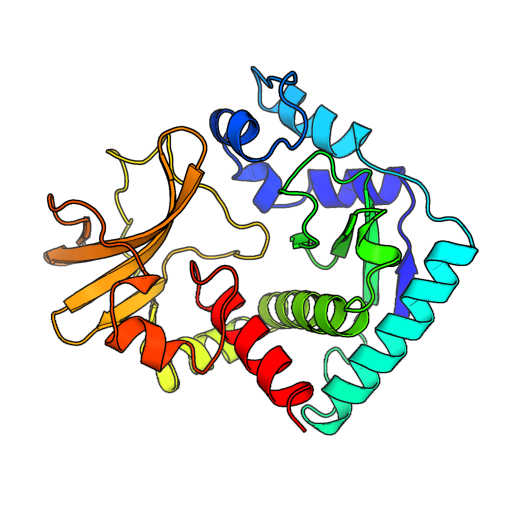746 6.701 1.00 94.00 83 LEU A C 1
ATOM 716 O O . LEU A 1 83 ? -12.647 -13.362 7.867 1.00 94.00 83 LEU A O 1
ATOM 720 N N . LYS A 1 84 ? -13.545 -14.808 6.399 1.00 92.75 84 LYS A N 1
ATOM 721 C CA . LYS A 1 84 ? -14.170 -15.640 7.429 1.00 92.75 84 LYS A CA 1
ATOM 722 C C . LYS A 1 84 ? -13.103 -16.161 8.398 1.00 92.75 84 LYS A C 1
ATOM 724 O O . LYS A 1 84 ? -12.027 -16.591 7.987 1.00 92.75 84 LYS A O 1
ATOM 729 N N . ASP A 1 85 ? -13.410 -16.069 9.688 1.00 92.25 85 ASP A N 1
ATOM 730 C CA . ASP A 1 85 ? -12.556 -16.509 10.799 1.00 92.25 85 ASP A CA 1
ATOM 731 C C . ASP A 1 85 ? -11.207 -15.770 10.923 1.00 92.25 85 ASP A C 1
ATOM 733 O O . ASP A 1 85 ? -10.386 -16.120 11.768 1.00 92.25 85 ASP A O 1
ATOM 737 N N . GLN A 1 86 ? -10.995 -14.692 10.158 1.00 95.38 86 GLN A N 1
ATOM 738 C CA . GLN A 1 86 ? -9.805 -13.853 10.281 1.00 95.38 86 GLN A CA 1
ATOM 739 C C . GLN A 1 86 ? -9.997 -12.745 11.330 1.00 95.38 86 GLN A C 1
ATOM 741 O O . GLN A 1 86 ? -11.084 -12.177 11.526 1.00 95.38 86 GLN A O 1
ATOM 746 N N . GLU A 1 87 ? -8.913 -12.424 12.034 1.00 96.44 87 GLU A N 1
ATOM 747 C CA . GLU A 1 87 ? -8.836 -11.239 12.885 1.00 96.44 87 GLU A CA 1
ATOM 748 C C . GLU A 1 87 ? -8.444 -10.024 12.035 1.00 96.44 87 GLU A C 1
ATOM 750 O O . GLU A 1 87 ? -7.444 -10.053 11.323 1.00 96.44 87 GLU A O 1
ATOM 755 N N . ILE A 1 88 ? -9.222 -8.944 12.127 1.00 97.75 88 ILE A N 1
ATOM 756 C CA . ILE A 1 88 ? -8.918 -7.660 11.490 1.00 97.75 88 ILE A CA 1
ATOM 757 C C . ILE A 1 88 ? -8.311 -6.763 12.558 1.00 97.75 88 ILE A C 1
ATOM 759 O O . ILE A 1 88 ? -8.990 -6.386 13.519 1.00 97.75 88 ILE A O 1
ATOM 763 N N . LYS A 1 89 ? -7.033 -6.432 12.390 1.00 98.69 89 LYS A N 1
ATOM 764 C CA . LYS A 1 89 ? -6.272 -5.615 13.333 1.00 98.69 89 LYS A CA 1
ATOM 765 C C . LYS A 1 89 ? -6.133 -4.191 12.808 1.00 98.69 89 LYS A C 1
ATOM 767 O O . LYS A 1 89 ? -5.816 -3.995 11.639 1.00 98.69 89 LYS A O 1
ATOM 772 N N . PHE A 1 90 ? -6.319 -3.207 13.678 1.00 98.75 90 PHE A N 1
ATOM 773 C CA . PHE A 1 90 ? -6.077 -1.798 13.379 1.00 98.75 90 PHE A CA 1
ATOM 774 C C . PHE A 1 90 ? -4.939 -1.245 14.233 1.00 98.75 90 PHE A C 1
ATOM 776 O O . PHE A 1 90 ? -4.859 -1.527 15.431 1.00 98.75 90 PHE A O 1
ATOM 783 N N . ILE A 1 91 ? -4.109 -0.400 13.624 1.00 98.69 91 ILE A N 1
ATOM 784 C CA . ILE A 1 91 ? -3.097 0.422 14.294 1.00 98.69 91 ILE A CA 1
ATOM 785 C C . ILE A 1 91 ? -3.373 1.882 13.938 1.00 98.69 91 ILE A C 1
ATOM 787 O O . ILE A 1 91 ? -3.526 2.217 12.765 1.00 98.69 91 ILE A O 1
ATOM 791 N N . LYS A 1 92 ? -3.437 2.761 14.941 1.00 98.50 92 LYS A N 1
ATOM 792 C CA . LYS A 1 92 ? -3.630 4.196 14.725 1.00 98.50 92 LYS A CA 1
ATOM 793 C C . LYS A 1 92 ? -2.288 4.900 14.650 1.00 98.50 92 LYS A C 1
ATOM 795 O O . LYS A 1 92 ? -1.429 4.681 15.504 1.00 98.50 92 LYS A O 1
ATOM 800 N N . VAL A 1 93 ? -2.144 5.803 13.689 1.00 97.38 93 VAL A N 1
ATOM 801 C CA . VAL A 1 93 ? -0.947 6.642 13.560 1.00 97.38 93 VAL A CA 1
ATOM 802 C C . VAL A 1 93 ? -1.298 8.120 13.411 1.00 97.38 93 VAL A C 1
ATOM 804 O O . VAL A 1 93 ? -2.409 8.485 13.017 1.00 97.38 93 VAL A O 1
ATOM 807 N N . GLU A 1 94 ? -0.330 8.987 13.701 1.00 94.81 94 GLU A N 1
ATOM 808 C CA . GLU A 1 94 ? -0.431 10.434 13.476 1.00 94.81 94 GLU A CA 1
ATOM 809 C C . GLU A 1 94 ? -0.619 10.763 11.981 1.00 94.81 94 GLU A C 1
ATOM 811 O O . GLU A 1 94 ? -1.237 11.764 11.632 1.00 94.81 94 GLU A O 1
ATOM 816 N N . GLY A 1 95 ? -0.107 9.915 11.083 1.00 84.88 95 GLY A N 1
ATOM 817 C CA . GLY A 1 95 ? -0.171 10.126 9.634 1.00 84.88 95 GLY A CA 1
ATOM 818 C C . GLY A 1 95 ? 0.965 10.983 9.076 1.00 84.88 95 GLY A C 1
ATOM 819 O O . GLY A 1 95 ? 0.911 11.401 7.930 1.00 84.88 95 GLY A O 1
ATOM 820 N N . SER A 1 96 ? 2.026 11.257 9.836 1.00 83.06 96 SER A N 1
ATOM 821 C CA . SER A 1 96 ? 3.176 12.039 9.353 1.00 83.06 96 SER A CA 1
ATOM 822 C C . SER A 1 96 ? 4.029 11.334 8.281 1.00 83.06 96 SER A C 1
ATOM 824 O O . SER A 1 96 ? 4.899 11.980 7.686 1.00 83.06 96 SER A O 1
ATOM 826 N N . LEU A 1 97 ? 3.747 10.057 8.005 1.00 87.81 97 LEU A N 1
ATOM 827 C CA . LEU A 1 97 ? 4.415 9.186 7.036 1.00 87.81 97 LEU A CA 1
ATOM 828 C C . LEU A 1 97 ? 3.412 8.648 6.002 1.00 87.81 97 LEU A C 1
ATOM 830 O O . LEU A 1 97 ? 2.200 8.754 6.201 1.00 87.81 97 LEU A O 1
ATOM 834 N N . ASP A 1 98 ? 3.935 8.102 4.902 1.00 89.69 98 ASP A N 1
ATOM 835 C CA . ASP A 1 98 ? 3.177 7.444 3.826 1.00 89.69 98 ASP A CA 1
ATOM 836 C C . ASP A 1 98 ? 1.995 8.289 3.316 1.00 89.69 98 ASP A C 1
ATOM 838 O O . ASP A 1 98 ? 0.876 7.821 3.134 1.00 89.69 98 ASP A O 1
ATOM 842 N N . TRP A 1 99 ? 2.240 9.591 3.124 1.00 88.62 99 TRP A N 1
ATOM 843 C CA . TRP A 1 99 ? 1.285 10.548 2.538 1.00 88.62 99 TRP A CA 1
ATOM 844 C C . TRP A 1 99 ? -0.042 10.729 3.291 1.00 88.62 99 TRP A C 1
ATOM 846 O O . TRP A 1 99 ? -0.986 11.288 2.740 1.00 88.62 99 TRP A O 1
ATOM 856 N N . HIS A 1 100 ? -0.098 10.338 4.572 1.00 90.50 100 HIS A N 1
ATOM 857 C CA . HIS A 1 100 ? -1.331 10.263 5.373 1.00 90.50 100 HIS A CA 1
ATOM 858 C C . HIS A 1 100 ? -2.354 9.279 4.793 1.00 90.50 100 HIS A C 1
ATOM 860 O O . HIS A 1 100 ? -3.541 9.358 5.126 1.00 90.50 100 HIS A O 1
ATOM 866 N N . MET A 1 101 ? -1.907 8.367 3.933 1.00 92.38 101 MET A N 1
ATOM 867 C CA . MET A 1 101 ? -2.760 7.336 3.377 1.00 92.38 101 MET A CA 1
ATOM 868 C C . MET A 1 101 ? -2.836 6.166 4.358 1.00 92.38 101 MET A C 1
ATOM 870 O O . MET A 1 101 ? -1.860 5.861 5.048 1.00 92.38 101 ME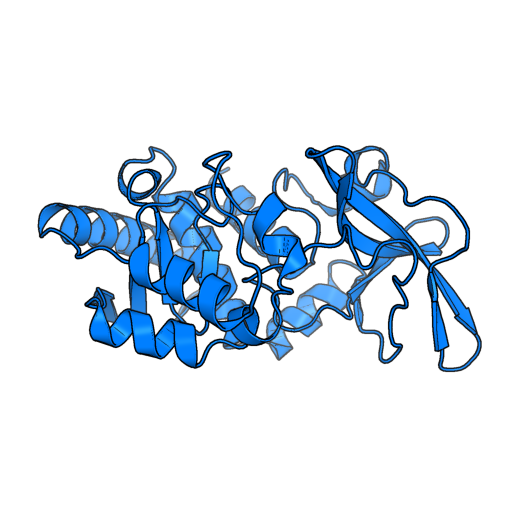T A O 1
ATOM 874 N N . PRO A 1 102 ? -4.010 5.542 4.490 1.00 96.12 102 PRO A N 1
ATOM 875 C CA . PRO A 1 102 ? -4.122 4.189 5.009 1.00 96.12 102 PRO A CA 1
ATOM 876 C C . PRO A 1 102 ? -3.314 3.218 4.141 1.00 96.12 102 PRO A C 1
ATOM 878 O O . PRO A 1 102 ? -3.075 3.500 2.971 1.00 96.12 102 PRO A O 1
ATOM 881 N N . TYR A 1 103 ? -2.839 2.143 4.760 1.00 96.00 103 TYR A N 1
ATOM 882 C CA . TYR A 1 103 ? -2.110 1.057 4.102 1.00 96.00 103 TYR A CA 1
ATOM 883 C C . TYR A 1 103 ? -2.139 -0.185 4.994 1.00 96.00 103 TYR A C 1
ATOM 885 O O . TYR A 1 103 ? -2.516 -0.105 6.176 1.00 96.00 103 TYR A O 1
ATOM 893 N N . THR A 1 104 ? -1.660 -1.323 4.492 1.00 96.31 104 THR A N 1
ATOM 894 C CA . THR A 1 104 ? -1.520 -2.544 5.290 1.00 96.31 104 THR A CA 1
ATOM 895 C C . THR A 1 104 ? -0.072 -2.957 5.526 1.00 96.31 104 THR A C 1
ATOM 897 O O . THR A 1 104 ? 0.801 -2.830 4.676 1.00 96.31 104 THR A O 1
ATOM 900 N N . ILE A 1 105 ? 0.187 -3.519 6.706 1.00 95.19 105 ILE A N 1
ATOM 901 C CA . ILE A 1 105 ? 1.399 -4.298 6.997 1.00 95.19 105 ILE A CA 1
ATOM 902 C C . ILE A 1 105 ? 0.986 -5.586 7.690 1.00 95.19 105 ILE A C 1
ATOM 904 O O . ILE A 1 105 ? 0.062 -5.573 8.505 1.00 95.19 105 ILE A O 1
ATOM 908 N N . ASN A 1 106 ? 1.668 -6.699 7.413 1.00 93.19 106 ASN A N 1
ATOM 909 C CA . ASN A 1 106 ? 1.262 -8.014 7.922 1.00 93.19 106 ASN A CA 1
ATOM 910 C C . ASN A 1 106 ? -0.254 -8.212 7.713 1.00 93.19 106 ASN A C 1
ATOM 912 O O . ASN A 1 106 ? -0.736 -8.053 6.609 1.00 93.19 106 ASN A O 1
ATOM 916 N N . ASN A 1 107 ? -1.045 -8.456 8.757 1.00 93.88 107 ASN A N 1
ATOM 917 C CA . ASN A 1 107 ? -2.514 -8.481 8.664 1.00 93.88 107 ASN A CA 1
ATOM 918 C C . ASN A 1 107 ? -3.156 -7.335 9.464 1.00 93.88 107 ASN A C 1
ATOM 920 O O . ASN A 1 107 ? -4.169 -7.523 10.141 1.00 93.88 107 ASN A O 1
ATOM 924 N N . CYS A 1 108 ? -2.521 -6.163 9.449 1.00 97.94 108 CYS A N 1
ATOM 925 C CA . CYS A 1 108 ? -2.949 -4.964 10.158 1.00 97.94 108 CYS A CA 1
ATOM 926 C C . CYS A 1 108 ? -3.233 -3.830 9.174 1.00 97.94 108 CYS A C 1
ATOM 928 O O . CYS A 1 108 ? -2.431 -3.565 8.281 1.00 97.94 108 CYS A O 1
ATOM 930 N N . ILE A 1 109 ? -4.335 -3.120 9.399 1.00 98.44 109 ILE A N 1
ATOM 931 C CA . ILE A 1 109 ? -4.657 -1.868 8.719 1.00 98.44 109 ILE A CA 1
ATOM 932 C C . ILE A 1 109 ? -4.045 -0.724 9.525 1.00 98.44 109 ILE A C 1
ATOM 934 O O . ILE A 1 109 ? -4.410 -0.502 10.688 1.00 98.44 109 ILE A O 1
ATOM 938 N N . ILE A 1 110 ? -3.122 0.011 8.911 1.00 98.31 110 ILE A N 1
ATOM 939 C CA . ILE A 1 110 ? -2.566 1.235 9.474 1.00 98.31 110 ILE A CA 1
ATOM 940 C C . ILE A 1 110 ? -3.484 2.391 9.103 1.00 98.31 110 ILE A C 1
ATOM 942 O O . ILE A 1 110 ? -3.733 2.667 7.935 1.00 98.31 110 ILE A O 1
ATOM 946 N N . MET A 1 111 ? -4.009 3.070 10.118 1.00 98.12 111 MET A N 1
ATOM 947 C CA . MET A 1 111 ? -5.029 4.094 9.950 1.00 98.12 111 MET A CA 1
ATOM 948 C C . MET A 1 111 ? -4.552 5.435 10.520 1.00 98.12 111 MET A C 1
ATOM 950 O O . MET A 1 111 ? -4.516 5.616 11.744 1.00 98.12 111 MET A O 1
ATOM 954 N N . PRO A 1 112 ? -4.218 6.410 9.660 1.00 97.25 112 PRO A N 1
ATOM 955 C CA . PRO A 1 112 ? -4.005 7.790 10.073 1.00 97.25 112 PRO A CA 1
ATOM 956 C C . PRO A 1 112 ? -5.233 8.357 10.790 1.00 97.25 112 PRO A C 1
ATOM 958 O O . PRO A 1 112 ? -6.374 8.129 10.381 1.00 97.25 112 PRO A O 1
ATOM 961 N N . TYR A 1 113 ? -5.024 9.126 11.862 1.00 96.25 113 TYR A N 1
ATOM 962 C CA . TYR A 1 113 ? -6.137 9.640 12.673 1.00 96.25 113 TYR A CA 1
ATOM 963 C C . TYR A 1 113 ? -7.117 10.521 11.875 1.00 96.25 113 TYR A C 1
ATOM 965 O O . TYR A 1 113 ? -8.302 10.588 12.210 1.00 96.25 113 TYR A O 1
ATOM 973 N N . THR A 1 114 ? -6.634 11.206 10.836 1.00 95.50 114 THR A N 1
ATOM 974 C CA . THR A 1 114 ? -7.447 12.018 9.922 1.00 95.50 114 THR A CA 1
ATOM 975 C C . THR A 1 114 ? -8.391 11.152 9.095 1.00 95.50 114 THR A C 1
ATOM 977 O O . THR A 1 114 ? -9.560 11.505 8.933 1.00 95.50 114 THR A O 1
ATOM 980 N N . SER A 1 115 ? -7.921 9.988 8.645 1.00 96.81 115 SER A N 1
ATOM 981 C CA . SER A 1 115 ? -8.670 9.056 7.799 1.00 96.81 115 SER A CA 1
ATOM 982 C C . SER A 1 115 ? -9.862 8.431 8.526 1.00 96.81 115 SER A C 1
ATOM 984 O O . SER A 1 115 ? -10.904 8.233 7.909 1.00 96.81 115 SER A O 1
ATOM 986 N N . ILE A 1 116 ? -9.788 8.252 9.854 1.00 97.25 116 ILE A N 1
ATOM 987 C CA . ILE A 1 116 ? -10.911 7.773 10.695 1.00 97.25 116 ILE A CA 1
ATOM 988 C C . ILE A 1 116 ? -12.150 8.677 10.571 1.00 97.25 116 ILE A C 1
ATOM 990 O O . ILE A 1 116 ? -13.277 8.232 10.765 1.00 97.25 116 ILE A O 1
ATOM 994 N N . LYS A 1 117 ? -11.971 9.961 10.252 1.00 94.75 117 LYS A N 1
ATOM 995 C CA . LYS A 1 117 ? -13.077 10.923 10.114 1.00 94.75 117 LYS A CA 1
ATOM 996 C C . LYS A 1 117 ? -13.471 11.173 8.657 1.00 94.75 117 LYS A C 1
ATOM 998 O O . LYS A 1 117 ? -14.304 12.042 8.400 1.00 94.75 117 LYS A O 1
ATOM 1003 N N . SER A 1 118 ? -12.869 10.452 7.712 1.00 96.31 118 SER A N 1
ATOM 1004 C CA . SER A 1 118 ? -13.153 10.610 6.289 1.00 96.31 118 SER A CA 1
ATOM 1005 C C . SER A 1 118 ? -14.586 10.192 5.957 1.00 96.31 118 SER A C 1
ATOM 1007 O O . SER A 1 118 ? -15.109 9.214 6.493 1.00 96.31 118 SER A O 1
ATOM 1009 N N . LYS A 1 119 ? -15.209 10.905 5.014 1.00 96.44 119 LYS A N 1
ATOM 1010 C CA . LYS A 1 119 ? -16.515 10.522 4.452 1.00 96.44 119 LYS A CA 1
ATOM 1011 C C . LYS A 1 119 ? -16.433 9.225 3.644 1.00 96.44 119 LYS A C 1
ATOM 1013 O O . LYS A 1 119 ? -17.419 8.500 3.567 1.00 96.44 119 LYS A O 1
ATOM 1018 N N . ASP A 1 120 ? -15.259 8.916 3.098 1.00 96.25 120 ASP A N 1
ATOM 1019 C CA . ASP A 1 120 ? -15.006 7.711 2.307 1.00 96.25 120 ASP A CA 1
ATOM 1020 C C . ASP A 1 120 ? -14.426 6.555 3.142 1.00 96.25 120 ASP A C 1
ATOM 1022 O O . ASP A 1 120 ? -14.018 5.545 2.578 1.00 96.25 120 ASP A O 1
ATOM 1026 N N . LEU A 1 121 ? -14.447 6.645 4.482 1.00 97.94 121 LEU A N 1
ATOM 1027 C CA . LEU A 1 121 ? -13.844 5.646 5.378 1.00 97.94 121 LEU A CA 1
ATOM 1028 C C . LEU A 1 121 ? -14.260 4.202 5.057 1.00 97.94 121 LEU A C 1
ATOM 1030 O O . LEU A 1 121 ? -13.434 3.299 5.117 1.00 97.94 121 LEU A O 1
ATOM 1034 N N . VAL A 1 122 ? -15.528 3.960 4.709 1.00 98.31 122 VAL A N 1
ATOM 1035 C CA . VAL A 1 122 ? -15.984 2.602 4.364 1.00 98.31 122 VAL A CA 1
ATOM 1036 C C . VAL A 1 122 ? -15.314 2.105 3.080 1.00 98.31 122 VAL A C 1
ATOM 1038 O O . VAL A 1 122 ? -14.910 0.949 3.036 1.00 98.31 122 VAL A O 1
ATOM 1041 N N . LYS A 1 123 ? -15.160 2.956 2.054 1.00 97.12 123 LYS A N 1
ATOM 1042 C CA . LYS A 1 123 ? -14.459 2.592 0.808 1.00 97.12 123 LYS A CA 1
ATOM 1043 C C . LYS A 1 123 ? -12.994 2.290 1.084 1.00 97.12 123 LYS A C 1
ATOM 1045 O O . LYS A 1 123 ? -12.504 1.254 0.655 1.00 97.12 123 LYS A O 1
ATOM 1050 N N . THR A 1 124 ? -12.347 3.152 1.863 1.00 97.25 124 THR A N 1
ATOM 1051 C CA . THR A 1 124 ? -10.975 2.952 2.327 1.00 97.25 124 THR A CA 1
ATOM 1052 C C . THR A 1 124 ? -10.832 1.616 3.051 1.00 97.25 124 THR A C 1
ATOM 1054 O O . THR A 1 124 ? -9.985 0.820 2.687 1.00 97.25 124 THR A O 1
ATOM 1057 N N . ILE A 1 125 ? -11.688 1.303 4.028 1.00 98.44 125 ILE A N 1
ATOM 1058 C CA . ILE A 1 125 ? -11.590 0.021 4.742 1.00 98.44 125 ILE A CA 1
ATOM 1059 C C . ILE A 1 125 ? -11.813 -1.164 3.792 1.00 98.44 125 ILE A C 1
ATOM 1061 O O . ILE A 1 125 ? -11.142 -2.177 3.942 1.00 98.44 125 ILE A O 1
ATOM 1065 N N . VAL A 1 126 ? -12.714 -1.061 2.807 1.00 98.12 126 VAL A N 1
ATOM 1066 C CA . VAL A 1 126 ? -12.862 -2.108 1.779 1.00 98.12 126 VAL A CA 1
ATOM 1067 C C . VAL A 1 126 ? -11.553 -2.311 1.010 1.00 98.12 126 VAL A C 1
ATOM 1069 O O . VAL A 1 126 ? -11.156 -3.461 0.841 1.00 98.12 126 VAL A O 1
ATOM 1072 N N . HIS A 1 127 ? -10.884 -1.230 0.595 1.00 97.12 127 HIS 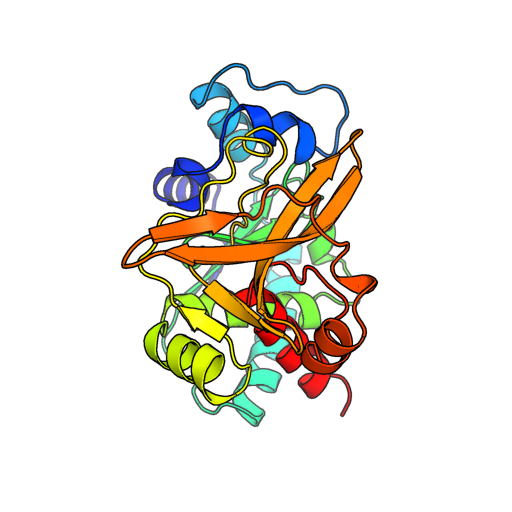A N 1
ATOM 1073 C CA . HIS A 1 127 ? -9.582 -1.273 -0.085 1.00 97.12 127 HIS A CA 1
ATOM 1074 C C . HIS A 1 127 ? -8.543 -2.032 0.749 1.00 97.12 127 HIS A C 1
ATOM 1076 O O . HIS A 1 127 ? -8.038 -3.069 0.324 1.00 97.12 127 HIS A O 1
ATOM 1082 N N . GLU A 1 128 ? -8.341 -1.611 1.998 1.00 98.00 128 GLU A N 1
ATOM 1083 C CA . GLU A 1 128 ? -7.359 -2.227 2.901 1.00 98.00 128 GLU A CA 1
ATOM 1084 C C . GLU A 1 128 ? -7.686 -3.694 3.236 1.00 98.00 128 GLU A C 1
ATOM 1086 O O . GLU A 1 128 ? -6.804 -4.546 3.353 1.00 98.00 128 GLU A O 1
ATOM 1091 N N . LEU A 1 129 ? -8.972 -4.039 3.369 1.00 98.31 129 LEU A N 1
ATOM 1092 C CA . LEU A 1 129 ? -9.386 -5.425 3.596 1.00 98.31 129 LEU A CA 1
ATOM 1093 C C . LEU A 1 129 ? -9.094 -6.325 2.387 1.00 98.31 129 LEU A C 1
ATOM 1095 O O . LEU A 1 129 ? -8.809 -7.511 2.571 1.00 98.31 129 LEU A O 1
ATOM 1099 N N . ILE A 1 130 ? -9.142 -5.788 1.164 1.00 97.50 130 ILE A N 1
ATOM 1100 C CA . ILE A 1 130 ? -8.742 -6.529 -0.037 1.00 97.50 130 ILE A CA 1
ATOM 1101 C C . ILE A 1 130 ? -7.243 -6.816 -0.004 1.00 97.50 130 ILE A C 1
ATOM 1103 O O . ILE A 1 130 ? -6.868 -7.948 -0.299 1.00 97.50 130 ILE A O 1
ATOM 1107 N N . HIS A 1 131 ? -6.398 -5.879 0.433 1.00 96.62 131 HIS A N 1
ATOM 1108 C CA . HIS A 1 131 ? -4.963 -6.141 0.607 1.00 96.62 131 HIS A CA 1
ATOM 1109 C C . HIS A 1 131 ? -4.678 -7.237 1.637 1.00 96.62 131 HIS A C 1
ATOM 1111 O O . HIS A 1 131 ? -3.864 -8.130 1.390 1.00 96.62 131 HIS A O 1
ATOM 1117 N N . ILE A 1 132 ? -5.408 -7.259 2.758 1.00 96.94 132 ILE A N 1
ATOM 1118 C CA . ILE A 1 132 ? -5.319 -8.374 3.716 1.00 96.94 132 ILE A CA 1
ATOM 1119 C C . ILE A 1 132 ? -5.712 -9.697 3.042 1.00 96.94 132 ILE A C 1
ATOM 1121 O O . ILE A 1 132 ? -5.013 -10.701 3.182 1.00 96.94 132 ILE A O 1
ATOM 1125 N N . HIS A 1 133 ? -6.802 -9.711 2.274 1.00 96.94 133 HIS A N 1
ATOM 1126 C CA . HIS A 1 133 ? -7.238 -10.916 1.570 1.00 96.94 133 HIS A CA 1
ATOM 1127 C C . HIS A 1 133 ? -6.232 -11.368 0.497 1.00 96.94 133 HIS A C 1
ATOM 1129 O O . HIS A 1 133 ? -6.005 -12.572 0.360 1.00 96.94 133 HIS A O 1
ATOM 1135 N N . GLN A 1 134 ? -5.594 -10.427 -0.208 1.00 95.62 134 GLN A N 1
ATOM 1136 C CA . GLN A 1 134 ? -4.499 -10.675 -1.155 1.00 95.62 134 GLN A CA 1
ATOM 1137 C C . GLN A 1 134 ? -3.321 -11.369 -0.490 1.00 95.62 134 GLN A C 1
ATOM 1139 O O . GLN A 1 134 ? -2.803 -12.350 -1.020 1.00 95.62 134 GLN A O 1
ATOM 1144 N N . ARG A 1 135 ? -2.941 -10.907 0.701 1.00 93.75 135 ARG A N 1
ATOM 1145 C CA . ARG A 1 135 ? -1.832 -11.478 1.463 1.00 93.75 135 ARG A CA 1
ATOM 1146 C C . ARG A 1 135 ? -2.122 -12.892 1.970 1.00 93.75 135 ARG A C 1
ATOM 1148 O O . ARG A 1 135 ? -1.216 -13.718 1.995 1.00 93.75 135 ARG A O 1
ATOM 1155 N N . ILE A 1 136 ? -3.367 -13.175 2.355 1.00 94.56 136 ILE A N 1
ATOM 1156 C CA . ILE A 1 136 ? -3.787 -14.495 2.858 1.00 94.56 136 ILE A CA 1
ATOM 1157 C C . ILE A 1 136 ? -4.001 -15.498 1.713 1.00 94.56 136 ILE A C 1
ATOM 1159 O O . ILE A 1 136 ? -3.763 -16.689 1.897 1.00 94.56 136 ILE A O 1
ATOM 1163 N N . ASN A 1 137 ? -4.417 -15.034 0.530 1.00 95.12 137 ASN A N 1
ATOM 1164 C CA . ASN A 1 137 ? -4.758 -15.889 -0.612 1.00 95.12 137 ASN A CA 1
ATOM 1165 C C . ASN A 1 137 ? -3.936 -15.542 -1.869 1.00 95.12 137 ASN A C 1
ATOM 1167 O O . ASN A 1 137 ? -4.524 -15.275 -2.922 1.00 95.12 137 ASN A O 1
ATOM 1171 N N . PRO A 1 138 ? -2.591 -15.535 -1.809 1.00 94.00 138 PRO A N 1
ATOM 1172 C CA . PRO A 1 138 ? -1.764 -15.035 -2.905 1.00 94.00 138 PRO A CA 1
ATOM 1173 C C . PRO A 1 138 ? -1.976 -15.813 -4.209 1.00 94.00 138 PRO A C 1
ATOM 1175 O O . PRO A 1 138 ? -2.025 -15.208 -5.271 1.00 94.00 138 PRO A O 1
ATOM 1178 N N . GLU A 1 139 ? -2.181 -17.132 -4.154 1.00 94.31 139 GLU A N 1
ATOM 1179 C CA . GLU A 1 139 ? -2.404 -17.956 -5.351 1.00 94.31 139 GLU A CA 1
ATOM 1180 C C . GLU A 1 139 ? -3.674 -17.554 -6.115 1.00 94.31 139 GLU A C 1
ATOM 1182 O O . GLU A 1 139 ? -3.644 -17.397 -7.336 1.00 94.31 139 GLU A O 1
ATOM 1187 N N . PHE A 1 140 ? -4.777 -17.308 -5.398 1.00 94.38 140 PHE A N 1
ATOM 1188 C CA . PHE A 1 140 ? -6.027 -16.845 -6.001 1.00 94.38 140 PHE A CA 1
ATOM 1189 C C . PHE A 1 140 ? -5.813 -15.547 -6.784 1.00 94.38 140 PHE A C 1
ATOM 1191 O O . PHE A 1 140 ? -6.243 -15.428 -7.930 1.00 94.38 140 PHE A O 1
ATOM 1198 N N . TYR A 1 141 ? -5.102 -14.588 -6.192 1.00 94.75 141 TYR A N 1
ATOM 1199 C CA . TYR A 1 141 ? -4.840 -13.314 -6.846 1.00 94.75 141 TYR A CA 1
ATOM 1200 C C . TYR A 1 141 ? -3.807 -13.418 -7.963 1.00 94.75 141 TYR A C 1
ATOM 1202 O O . TYR A 1 141 ? -4.030 -12.838 -9.016 1.00 94.75 141 TYR A O 1
ATOM 1210 N N . ASN A 1 142 ? -2.755 -14.222 -7.816 1.00 93.88 142 ASN A N 1
ATOM 1211 C CA . ASN A 1 142 ? -1.803 -14.482 -8.898 1.00 93.88 142 ASN A CA 1
ATOM 1212 C C . ASN A 1 142 ? -2.512 -15.045 -10.147 1.00 93.88 142 ASN A C 1
ATOM 1214 O O . ASN A 1 142 ? -2.215 -14.636 -11.275 1.00 93.88 142 ASN A O 1
ATOM 1218 N N . ASN A 1 143 ? -3.498 -15.927 -9.947 1.00 93.19 143 ASN A N 1
ATOM 1219 C CA . ASN A 1 143 ? -4.345 -16.451 -11.021 1.00 93.19 143 ASN A CA 1
ATOM 1220 C C . ASN A 1 143 ? -5.246 -15.365 -11.630 1.00 93.19 143 ASN A C 1
ATOM 1222 O O . ASN A 1 143 ? -5.420 -15.325 -12.846 1.00 93.19 143 ASN A O 1
ATOM 1226 N N . LEU A 1 144 ? -5.785 -14.445 -10.822 1.00 92.06 144 LEU A N 1
ATOM 1227 C CA . LEU A 1 144 ? -6.529 -13.292 -11.341 1.00 92.06 144 LEU A CA 1
ATOM 1228 C C . LEU A 1 144 ? -5.636 -12.344 -12.153 1.00 92.06 144 LEU A C 1
ATOM 1230 O O . LEU A 1 144 ? -6.051 -11.877 -13.214 1.00 92.06 144 LEU A O 1
ATOM 1234 N N . TYR A 1 145 ? -4.425 -12.060 -11.673 1.00 92.56 145 TYR A N 1
ATOM 1235 C CA . TYR A 1 145 ? -3.487 -11.120 -12.295 1.00 92.56 145 TYR A CA 1
ATOM 1236 C C . TYR A 1 145 ? -3.113 -11.604 -13.696 1.00 92.56 145 TYR A C 1
ATOM 1238 O O . TYR A 1 145 ? -3.248 -10.863 -14.673 1.00 92.56 145 TYR A O 1
ATOM 1246 N N . SER A 1 146 ? -2.734 -12.878 -13.787 1.00 91.31 146 SER A N 1
ATOM 1247 C CA . SER A 1 146 ? -2.366 -13.531 -15.042 1.00 91.31 146 SER A CA 1
ATOM 1248 C C . SER A 1 146 ? -3.555 -13.791 -15.961 1.00 91.31 146 SER A C 1
ATOM 1250 O O . SER A 1 146 ? -3.486 -13.487 -17.149 1.00 91.31 146 SER A O 1
ATOM 1252 N N . GLY A 1 147 ? -4.666 -14.299 -15.425 1.00 88.06 147 GLY A N 1
ATOM 1253 C CA . GLY A 1 147 ? -5.812 -14.710 -16.231 1.00 88.06 147 GLY A CA 1
ATOM 1254 C C . GLY A 1 147 ? -6.681 -13.561 -16.744 1.00 88.06 147 GLY A C 1
ATOM 1255 O O . GLY A 1 147 ? -7.205 -13.645 -17.852 1.00 88.06 147 GLY A O 1
ATOM 1256 N N . MET A 1 148 ? -6.867 -12.493 -15.960 1.00 83.31 148 MET A N 1
ATOM 1257 C CA . MET A 1 148 ? -7.839 -11.434 -16.284 1.00 83.31 148 MET A CA 1
ATOM 1258 C C . MET A 1 148 ? -7.216 -10.097 -16.680 1.00 83.31 148 MET A C 1
ATOM 1260 O O . MET A 1 148 ? -7.873 -9.308 -17.362 1.00 83.31 148 MET A O 1
ATOM 1264 N N . PHE A 1 149 ? -5.990 -9.826 -16.237 1.00 82.12 149 PHE A N 1
ATOM 1265 C CA . PHE A 1 149 ? -5.349 -8.518 -16.381 1.00 82.12 149 PHE A CA 1
ATOM 1266 C C . PHE A 1 149 ? -4.024 -8.582 -17.151 1.00 82.12 149 PHE A C 1
ATOM 1268 O O . PHE A 1 149 ? -3.304 -7.590 -17.198 1.00 82.12 149 PHE A O 1
ATOM 1275 N N . SER A 1 150 ? -3.698 -9.723 -17.768 1.00 85.00 150 SER A N 1
ATOM 1276 C CA . SER A 1 150 ? -2.492 -9.897 -18.593 1.00 85.00 150 SER A CA 1
ATOM 1277 C C . SER A 1 150 ? -1.187 -9.515 -17.879 1.00 85.00 150 SER A C 1
ATOM 1279 O O . SER A 1 150 ? -0.213 -9.114 -18.526 1.00 85.00 150 SER A O 1
ATOM 1281 N N . PHE A 1 151 ? -1.165 -9.617 -16.547 1.00 91.75 151 PHE A N 1
ATOM 1282 C CA . PHE A 1 151 ? 0.063 -9.480 -15.781 1.00 91.75 151 PHE A CA 1
ATOM 1283 C C . PHE A 1 151 ? 0.843 -10.789 -15.842 1.00 91.75 151 PHE A C 1
ATOM 1285 O O . PHE A 1 151 ? 0.310 -11.871 -15.617 1.00 91.75 151 PHE A O 1
ATOM 1292 N N . GLU A 1 152 ? 2.132 -10.689 -16.104 1.00 91.56 152 GLU A N 1
ATOM 1293 C CA . GLU A 1 152 ? 3.048 -11.815 -16.107 1.00 91.56 152 GLU A CA 1
ATOM 1294 C C . GLU A 1 152 ? 3.945 -11.712 -14.873 1.00 91.56 152 GLU A C 1
ATOM 1296 O O . GLU A 1 152 ? 4.543 -10.664 -14.611 1.00 91.56 152 GLU A O 1
ATOM 1301 N N . HIS A 1 153 ? 4.037 -12.794 -14.100 1.00 91.25 153 HIS A N 1
ATOM 1302 C CA . HIS A 1 153 ? 5.055 -12.890 -13.060 1.00 91.25 153 HIS A CA 1
ATOM 1303 C C . HIS A 1 153 ? 6.397 -13.202 -13.721 1.00 91.25 153 HIS A C 1
ATOM 1305 O O . HIS A 1 153 ? 6.485 -14.086 -14.574 1.00 91.25 153 HIS A O 1
ATOM 1311 N N . THR A 1 154 ? 7.439 -12.460 -13.357 1.00 87.75 154 THR A N 1
ATOM 1312 C CA . THR A 1 154 ? 8.777 -12.650 -13.914 1.00 87.75 154 THR A CA 1
ATOM 1313 C C . THR A 1 154 ? 9.752 -13.151 -12.860 1.00 87.75 154 THR A C 1
ATOM 1315 O O . THR A 1 154 ? 9.860 -12.600 -11.774 1.00 87.75 154 THR A O 1
ATOM 1318 N N . ASN A 1 155 ? 10.539 -14.170 -13.194 1.00 83.81 155 ASN A N 1
ATOM 1319 C CA . ASN A 1 155 ? 11.629 -14.622 -12.322 1.00 83.81 155 ASN A CA 1
ATOM 1320 C C . ASN A 1 155 ? 12.892 -13.759 -12.465 1.00 83.81 155 ASN A C 1
ATOM 1322 O O . ASN A 1 155 ? 13.869 -13.943 -11.742 1.00 83.81 155 ASN A O 1
ATOM 1326 N N . CYS A 1 156 ? 12.888 -12.818 -13.407 1.00 80.88 156 CYS A N 1
ATOM 1327 C CA . CYS A 1 156 ? 14.004 -11.925 -13.639 1.00 80.88 156 CYS A CA 1
ATOM 1328 C C . CYS A 1 156 ? 14.123 -10.854 -12.547 1.00 80.88 156 CYS A C 1
ATOM 1330 O O . CYS A 1 156 ? 13.126 -10.324 -12.049 1.00 80.88 156 CYS A O 1
ATOM 1332 N N . ILE A 1 157 ? 15.355 -10.432 -12.263 1.00 80.38 157 ILE A N 1
ATOM 1333 C CA . ILE A 1 157 ? 15.616 -9.241 -11.449 1.00 80.38 157 ILE A CA 1
ATOM 1334 C C . ILE A 1 157 ? 15.424 -8.000 -12.324 1.00 80.38 157 ILE A C 1
ATOM 1336 O O . ILE A 1 157 ? 16.191 -7.771 -13.257 1.00 80.38 157 ILE A O 1
ATOM 1340 N N . ILE A 1 158 ? 14.422 -7.180 -12.010 1.00 83.31 158 ILE A N 1
ATOM 1341 C CA . ILE A 1 158 ? 14.179 -5.915 -12.711 1.00 83.31 158 ILE A CA 1
ATOM 1342 C C . ILE A 1 158 ? 15.215 -4.890 -12.237 1.00 83.31 158 ILE A C 1
ATOM 1344 O O . ILE A 1 158 ? 15.105 -4.320 -11.153 1.00 83.31 158 ILE A O 1
ATOM 1348 N N . ASN A 1 159 ? 16.249 -4.666 -13.048 1.00 82.38 159 ASN A N 1
ATOM 1349 C CA . ASN A 1 159 ? 17.308 -3.717 -12.716 1.00 82.38 159 ASN A CA 1
ATOM 1350 C C . ASN A 1 159 ? 16.839 -2.265 -12.918 1.00 82.38 159 ASN A C 1
ATOM 1352 O O . ASN A 1 159 ? 16.678 -1.805 -14.049 1.00 82.38 159 ASN A O 1
ATOM 1356 N N . LEU A 1 160 ? 16.661 -1.544 -11.809 1.00 86.19 160 LEU A N 1
ATOM 1357 C CA . LEU A 1 160 ? 16.276 -0.131 -11.763 1.00 86.19 160 LEU A CA 1
ATOM 1358 C C . LEU A 1 160 ? 17.436 0.772 -11.330 1.00 86.19 160 LEU A C 1
ATOM 1360 O O . LEU A 1 160 ? 17.180 1.821 -10.755 1.00 86.19 160 LEU A O 1
ATOM 1364 N N . SER A 1 161 ? 18.697 0.404 -11.571 1.00 83.50 161 SER A N 1
ATOM 1365 C CA . SER A 1 161 ? 19.880 1.128 -11.064 1.00 83.50 161 SER A CA 1
ATOM 1366 C C . SER A 1 161 ? 19.837 2.646 -11.306 1.00 83.50 161 SER A C 1
ATOM 1368 O O . SER A 1 161 ? 20.078 3.430 -10.390 1.00 83.50 161 SER A O 1
ATOM 1370 N N . ASN A 1 162 ? 19.419 3.083 -12.498 1.00 86.88 162 ASN A N 1
ATOM 1371 C CA . ASN A 1 162 ? 19.279 4.508 -12.840 1.00 86.88 162 ASN A CA 1
ATOM 1372 C C . ASN A 1 162 ? 18.181 5.242 -12.040 1.00 86.88 162 ASN A C 1
ATOM 1374 O O . ASN A 1 162 ? 18.163 6.471 -11.987 1.00 86.88 162 ASN A O 1
ATOM 1378 N N . TYR A 1 163 ? 17.270 4.496 -11.418 1.00 88.25 163 TYR A N 1
ATOM 1379 C CA . TYR A 1 163 ? 16.109 4.973 -10.662 1.00 88.25 163 TYR A CA 1
ATOM 1380 C C . TYR A 1 163 ? 16.098 4.437 -9.224 1.00 88.25 163 TYR A C 1
ATOM 1382 O O . TYR A 1 163 ? 15.107 4.575 -8.505 1.00 88.25 163 TYR A O 1
ATOM 1390 N N . GLU A 1 164 ? 17.192 3.827 -8.764 1.00 86.31 164 GLU A N 1
ATOM 1391 C CA . GLU A 1 164 ? 17.229 3.167 -7.463 1.00 86.31 164 GLU A CA 1
ATOM 1392 C C . GLU A 1 164 ? 16.936 4.172 -6.345 1.00 86.31 164 GLU A C 1
ATOM 1394 O O . GLU A 1 164 ? 16.164 3.876 -5.446 1.00 86.31 164 GLU A O 1
ATOM 1399 N N . ASN A 1 165 ? 17.450 5.397 -6.467 1.00 88.50 165 ASN A N 1
ATOM 1400 C CA . ASN A 1 165 ? 17.278 6.468 -5.481 1.00 88.50 165 ASN A CA 1
ATOM 1401 C C . ASN A 1 165 ? 15.962 7.256 -5.601 1.00 88.50 165 ASN A C 1
ATOM 1403 O O . ASN A 1 165 ? 15.760 8.227 -4.860 1.00 88.50 165 ASN A O 1
ATOM 1407 N N . THR A 1 166 ? 15.111 6.912 -6.568 1.00 90.25 166 THR A N 1
ATOM 1408 C CA . THR A 1 166 ? 13.836 7.596 -6.833 1.00 90.25 166 THR A CA 1
ATOM 1409 C C . THR A 1 166 ? 12.640 6.659 -6.756 1.00 90.25 166 THR A C 1
ATOM 1411 O O . THR A 1 166 ? 11.533 7.131 -6.529 1.00 90.25 166 THR A O 1
ATOM 1414 N N . THR A 1 167 ? 12.837 5.354 -6.908 1.00 90.38 167 THR A N 1
ATOM 1415 C CA . THR A 1 167 ? 11.803 4.326 -6.730 1.00 90.38 167 THR A CA 1
ATOM 1416 C C . THR A 1 167 ? 11.334 4.248 -5.281 1.00 90.38 167 THR A C 1
ATOM 1418 O O . THR A 1 167 ? 12.118 4.437 -4.352 1.00 90.38 167 THR A O 1
ATOM 1421 N N . ILE A 1 168 ? 10.047 3.969 -5.084 1.00 90.62 168 ILE A N 1
ATOM 1422 C CA . ILE A 1 168 ? 9.437 3.881 -3.756 1.00 90.62 168 ILE A CA 1
ATOM 1423 C C . ILE A 1 168 ? 8.778 2.520 -3.576 1.00 90.62 168 ILE A C 1
ATOM 1425 O O . ILE A 1 168 ? 8.045 2.067 -4.453 1.00 90.62 168 ILE A O 1
ATOM 1429 N N . THR A 1 169 ? 9.021 1.886 -2.433 1.00 90.38 169 THR A N 1
ATOM 1430 C CA . THR A 1 169 ? 8.382 0.621 -2.054 1.00 90.38 169 THR A CA 1
A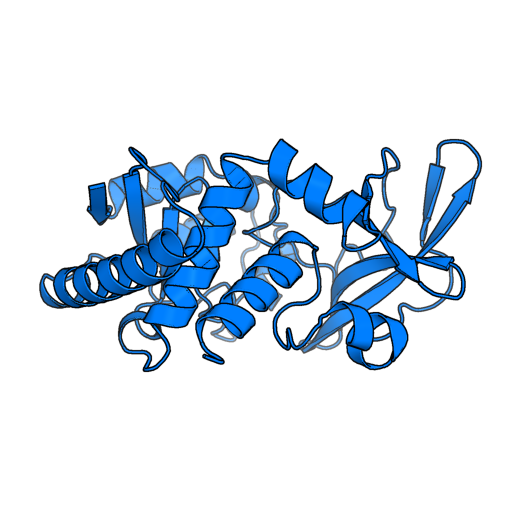TOM 1431 C C . THR A 1 169 ? 6.878 0.825 -1.816 1.00 90.38 169 THR A C 1
ATOM 1433 O O . THR A 1 169 ? 6.452 1.886 -1.362 1.00 90.38 169 THR A O 1
ATOM 1436 N N . ASN A 1 170 ? 6.039 -0.169 -2.084 1.00 88.44 170 ASN A N 1
ATOM 1437 C CA . ASN A 1 170 ? 4.626 -0.115 -1.703 1.00 88.44 170 ASN A CA 1
ATOM 1438 C C . ASN A 1 170 ? 4.400 -1.042 -0.483 1.00 88.44 170 ASN A C 1
ATOM 1440 O O . ASN A 1 170 ? 4.759 -2.216 -0.581 1.00 88.44 170 ASN A O 1
ATOM 1444 N N . PRO A 1 171 ? 3.862 -0.552 0.656 1.00 87.12 171 PRO A N 1
ATOM 1445 C CA . PRO A 1 171 ? 3.562 -1.393 1.824 1.00 87.12 171 PRO A CA 1
ATOM 1446 C C . PRO A 1 171 ? 2.574 -2.540 1.557 1.00 87.12 171 PRO A C 1
ATOM 1448 O O . PRO A 1 171 ? 2.663 -3.589 2.199 1.00 87.12 171 PRO A O 1
ATOM 1451 N N . ASP A 1 172 ? 1.684 -2.383 0.581 1.00 86.31 172 ASP A N 1
ATOM 1452 C CA . ASP A 1 172 ? 0.633 -3.343 0.234 1.00 86.31 172 ASP A CA 1
ATOM 1453 C C . ASP A 1 172 ? 1.091 -4.421 -0.764 1.00 86.31 172 ASP A C 1
ATOM 1455 O O . ASP A 1 172 ? 0.306 -5.259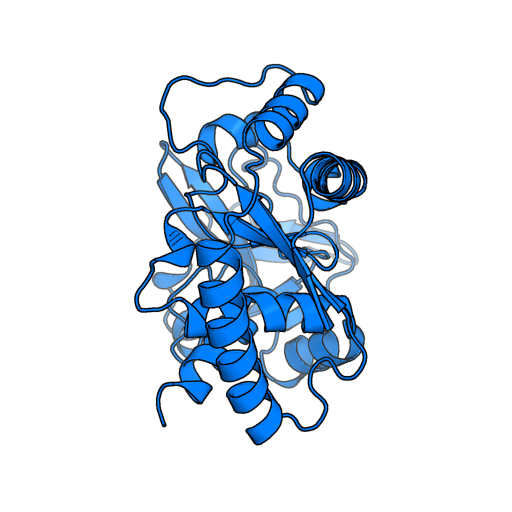 -1.225 1.00 86.31 172 ASP A O 1
ATOM 1459 N N . VAL A 1 173 ? 2.388 -4.443 -1.090 1.00 82.75 173 VAL A N 1
ATOM 1460 C CA . VAL A 1 173 ? 2.980 -5.336 -2.089 1.00 82.75 173 VAL A CA 1
ATOM 1461 C C . VAL A 1 173 ? 4.070 -6.201 -1.469 1.00 82.75 173 VAL A C 1
ATOM 1463 O O . VAL A 1 173 ? 5.128 -5.715 -1.090 1.00 82.75 173 VAL A O 1
ATOM 1466 N N . ASN A 1 174 ? 3.845 -7.517 -1.454 1.00 71.56 174 ASN A N 1
ATOM 1467 C CA . ASN A 1 174 ? 4.843 -8.494 -1.000 1.00 71.56 174 ASN A CA 1
ATOM 1468 C C . ASN A 1 174 ? 5.764 -9.002 -2.131 1.00 71.56 174 ASN A C 1
ATOM 1470 O O . ASN A 1 174 ? 6.761 -9.662 -1.859 1.00 71.56 174 ASN A O 1
ATOM 1474 N N . ASN A 1 175 ? 5.417 -8.771 -3.401 1.00 76.81 175 ASN A N 1
ATOM 1475 C CA . ASN A 1 175 ? 6.152 -9.293 -4.555 1.00 76.81 175 ASN A CA 1
ATOM 1476 C C . ASN A 1 175 ? 6.091 -8.286 -5.700 1.00 76.81 175 ASN A C 1
ATOM 1478 O O . ASN A 1 175 ? 5.033 -8.097 -6.283 1.00 76.81 175 ASN A O 1
ATOM 1482 N N . THR A 1 176 ? 7.218 -7.661 -6.029 1.00 79.56 176 THR A N 1
ATOM 1483 C CA . THR A 1 176 ? 7.311 -6.621 -7.063 1.00 79.56 176 THR A CA 1
ATOM 1484 C C . THR A 1 176 ? 7.560 -7.175 -8.465 1.00 79.56 176 THR A C 1
ATOM 1486 O O . THR A 1 176 ? 7.716 -6.412 -9.407 1.00 79.56 176 THR A O 1
ATOM 1489 N N . GLN A 1 177 ? 7.602 -8.492 -8.660 1.00 88.50 177 GLN A N 1
ATOM 1490 C CA . GLN A 1 177 ? 7.990 -9.083 -9.940 1.00 88.50 177 GLN A CA 1
ATOM 1491 C C . GLN A 1 177 ? 6.808 -9.293 -10.898 1.00 88.50 177 GLN A C 1
ATOM 1493 O O . GLN A 1 177 ? 6.685 -10.338 -11.536 1.00 88.50 177 GLN A O 1
ATOM 1498 N N . TRP A 1 178 ? 5.934 -8.296 -11.013 1.00 92.38 178 TRP A N 1
ATOM 1499 C CA . TRP A 1 178 ? 4.817 -8.308 -11.954 1.00 92.38 178 TRP A CA 1
ATOM 1500 C C . TRP A 1 178 ? 5.067 -7.324 -13.088 1.00 92.38 178 TRP A C 1
ATOM 1502 O O . TRP A 1 178 ? 5.242 -6.128 -12.865 1.00 92.38 178 TRP A O 1
ATOM 1512 N N . ILE A 1 179 ? 5.062 -7.833 -14.314 1.00 93.25 179 ILE A N 1
ATOM 1513 C CA . ILE A 1 179 ? 5.106 -7.032 -15.538 1.00 93.25 179 ILE A CA 1
ATOM 1514 C C . ILE A 1 179 ? 3.767 -7.145 -16.259 1.00 93.25 179 ILE A C 1
ATOM 1516 O O . ILE A 1 179 ? 2.981 -8.046 -15.991 1.00 93.25 179 ILE A O 1
ATOM 1520 N N . ILE A 1 180 ? 3.490 -6.228 -17.172 1.00 92.81 180 ILE A N 1
ATOM 1521 C CA . ILE A 1 180 ? 2.235 -6.166 -17.910 1.00 92.81 180 ILE A CA 1
ATOM 1522 C C . ILE A 1 180 ? 2.499 -6.116 -19.408 1.00 92.81 180 ILE A C 1
ATOM 1524 O O . ILE A 1 180 ? 3.351 -5.355 -19.872 1.00 92.81 180 ILE A O 1
ATOM 1528 N N . GLN A 1 181 ? 1.768 -6.928 -20.168 1.00 92.06 181 GLN A N 1
ATOM 1529 C CA . GLN A 1 181 ? 1.788 -6.865 -21.625 1.00 92.06 181 GLN A CA 1
ATOM 1530 C C . GLN A 1 181 ? 0.852 -5.751 -22.103 1.00 92.06 181 GLN A C 1
ATOM 1532 O O . GLN A 1 181 ? -0.364 -5.833 -21.944 1.00 92.06 181 GLN A O 1
ATOM 1537 N N . LEU A 1 182 ? 1.432 -4.724 -22.722 1.00 92.44 182 LEU A N 1
ATOM 1538 C CA . LEU A 1 182 ? 0.724 -3.663 -23.442 1.00 92.44 182 LEU A CA 1
ATOM 1539 C C . LEU A 1 182 ? 0.887 -3.860 -24.956 1.00 92.44 182 LEU A C 1
ATOM 1541 O O . LEU A 1 182 ? 1.578 -4.786 -25.386 1.00 92.44 182 LEU A O 1
ATOM 1545 N N . TYR A 1 183 ? 0.263 -3.021 -25.790 1.00 92.38 183 TYR A N 1
ATOM 1546 C CA . TYR A 1 183 ? 0.190 -3.286 -27.239 1.00 92.38 183 TYR A CA 1
ATOM 1547 C C . TYR A 1 183 ? 1.552 -3.444 -27.937 1.00 92.38 183 TYR A C 1
ATOM 1549 O O . TYR A 1 183 ? 1.659 -4.178 -28.915 1.00 92.38 183 TYR A O 1
ATOM 1557 N N . ASP A 1 184 ? 2.595 -2.787 -27.437 1.00 93.38 184 ASP A N 1
ATOM 1558 C CA . ASP A 1 184 ? 3.928 -2.726 -28.046 1.00 93.38 184 ASP A CA 1
ATOM 1559 C C . ASP A 1 184 ? 5.035 -3.378 -27.197 1.00 93.38 184 ASP A C 1
ATOM 1561 O O . ASP A 1 184 ? 6.224 -3.254 -27.518 1.00 93.38 184 ASP A O 1
ATOM 1565 N N . GLY A 1 185 ? 4.684 -4.078 -26.114 1.00 93.12 185 GLY A N 1
ATOM 1566 C CA . GLY A 1 185 ? 5.656 -4.832 -25.327 1.00 93.12 185 GLY A CA 1
ATOM 1567 C C . GLY A 1 185 ? 5.308 -4.995 -23.855 1.00 93.12 185 GLY A C 1
ATOM 1568 O O . GLY A 1 185 ? 4.206 -4.690 -23.408 1.00 93.12 185 GLY A O 1
ATOM 1569 N N . LEU A 1 186 ? 6.297 -5.483 -23.109 1.00 93.62 186 LEU A N 1
ATOM 1570 C CA . LEU A 1 186 ? 6.209 -5.717 -21.674 1.00 93.62 186 LEU A CA 1
ATOM 1571 C C . LEU A 1 186 ? 6.644 -4.478 -20.896 1.00 93.62 186 LEU A C 1
ATOM 1573 O O . LEU A 1 186 ? 7.639 -3.834 -21.241 1.00 93.62 186 LEU A O 1
ATOM 1577 N N . TYR A 1 187 ? 5.923 -4.174 -19.824 1.00 94.31 187 TYR A N 1
ATOM 1578 C CA . TYR A 1 187 ? 6.173 -3.017 -18.975 1.00 94.31 187 TYR A CA 1
ATOM 1579 C C . TYR A 1 187 ? 6.171 -3.398 -17.503 1.00 94.31 187 TYR A C 1
ATOM 1581 O O . TYR A 1 187 ? 5.399 -4.241 -17.071 1.00 94.31 187 TYR A O 1
ATOM 1589 N N . TYR A 1 188 ? 7.017 -2.744 -16.722 1.00 93.38 188 TYR A N 1
ATOM 1590 C CA . TYR A 1 188 ? 7.009 -2.814 -15.273 1.00 93.38 188 TYR A CA 1
ATOM 1591 C C . TYR A 1 188 ? 6.410 -1.515 -14.714 1.00 93.38 188 TYR A C 1
ATOM 1593 O O . TYR A 1 188 ? 7.016 -0.450 -14.902 1.00 93.38 188 TYR A O 1
ATOM 1601 N N . PRO A 1 189 ? 5.218 -1.563 -14.094 1.00 93.12 189 PRO A N 1
ATOM 1602 C CA . PRO A 1 189 ? 4.641 -0.409 -13.423 1.00 93.12 189 PRO A CA 1
ATOM 1603 C C . PRO A 1 189 ? 5.382 -0.131 -12.114 1.00 93.12 189 PRO A C 1
ATOM 1605 O O . PRO A 1 189 ? 5.764 -1.043 -11.388 1.00 93.12 189 PRO A O 1
ATOM 1608 N N . ALA A 1 190 ? 5.614 1.144 -11.820 1.00 92.06 190 ALA A N 1
ATOM 1609 C CA . ALA A 1 190 ? 6.287 1.561 -10.598 1.00 92.06 190 ALA A CA 1
ATOM 1610 C C . ALA A 1 190 ? 5.913 2.993 -10.217 1.00 92.06 190 ALA A C 1
ATOM 1612 O O . ALA A 1 190 ? 5.514 3.796 -11.062 1.00 92.06 190 ALA A O 1
ATOM 1613 N N . MET A 1 191 ? 6.124 3.338 -8.948 1.00 91.81 191 MET A N 1
ATOM 1614 C CA . MET A 1 191 ? 6.101 4.720 -8.480 1.00 91.81 191 MET A CA 1
ATOM 1615 C C . MET A 1 191 ? 7.532 5.230 -8.280 1.00 91.81 191 MET A C 1
ATOM 1617 O O . MET A 1 191 ? 8.349 4.591 -7.612 1.00 91.81 191 MET A O 1
ATOM 1621 N N . ILE A 1 192 ? 7.828 6.401 -8.844 1.00 91.88 192 ILE A N 1
ATOM 1622 C CA . ILE A 1 192 ? 9.111 7.092 -8.685 1.00 91.88 192 ILE A CA 1
ATOM 1623 C C . ILE A 1 192 ? 8.919 8.536 -8.214 1.00 91.88 192 ILE A C 1
ATOM 1625 O O . ILE A 1 192 ? 7.888 9.152 -8.466 1.00 91.88 192 ILE A O 1
ATOM 1629 N N . TYR A 1 193 ? 9.935 9.105 -7.570 1.00 89.56 193 TYR A N 1
ATOM 1630 C CA . TYR A 1 193 ? 9.993 10.507 -7.164 1.00 89.56 193 TYR A CA 1
ATOM 1631 C C . TYR A 1 193 ? 11.031 11.270 -7.971 1.00 89.56 193 TYR A C 1
ATOM 1633 O O . TYR A 1 193 ? 12.236 11.070 -7.823 1.00 89.56 193 TYR A O 1
ATOM 1641 N N . ILE A 1 194 ? 10.560 12.220 -8.773 1.00 85.38 194 ILE A N 1
ATOM 1642 C CA . ILE A 1 194 ? 11.415 13.153 -9.508 1.00 85.38 194 ILE A CA 1
ATOM 1643 C C . ILE A 1 194 ? 11.056 14.561 -9.045 1.00 85.38 194 ILE A C 1
ATOM 1645 O O . ILE A 1 194 ? 9.885 14.936 -9.037 1.00 85.38 194 ILE A O 1
ATOM 1649 N N . ASN A 1 195 ? 12.059 15.346 -8.639 1.00 84.94 195 ASN A N 1
ATOM 1650 C CA . ASN A 1 195 ? 11.879 16.729 -8.177 1.00 84.94 195 ASN A CA 1
ATOM 1651 C C . ASN A 1 195 ? 10.799 16.869 -7.082 1.00 84.94 195 ASN A C 1
ATOM 1653 O O . ASN A 1 195 ? 9.951 17.756 -7.138 1.00 84.94 195 ASN A O 1
ATOM 1657 N N . ASN A 1 196 ? 10.820 15.973 -6.085 1.00 80.62 196 ASN A N 1
ATOM 1658 C CA . ASN A 1 196 ? 9.857 15.908 -4.972 1.00 80.62 196 ASN A CA 1
ATOM 1659 C C . ASN A 1 196 ? 8.388 15.694 -5.385 1.00 80.62 196 ASN A C 1
ATOM 1661 O O . ASN A 1 196 ? 7.490 15.973 -4.596 1.00 80.62 196 ASN A O 1
ATOM 1665 N N . THR A 1 197 ? 8.141 15.192 -6.595 1.00 85.25 197 THR A N 1
ATOM 1666 C CA . THR A 1 197 ? 6.801 14.844 -7.082 1.00 85.25 197 THR A CA 1
ATOM 1667 C C . THR A 1 197 ? 6.756 13.349 -7.375 1.00 85.25 197 THR A C 1
ATOM 1669 O O . THR A 1 197 ? 7.639 12.845 -8.078 1.00 85.25 197 THR A O 1
ATOM 1672 N N . SER A 1 198 ? 5.752 12.646 -6.843 1.00 88.94 198 SER A N 1
ATOM 1673 C CA . SER A 1 198 ? 5.480 11.258 -7.221 1.00 88.94 198 SER A CA 1
ATOM 1674 C C . SER A 1 198 ? 4.999 11.192 -8.665 1.00 88.94 198 SER A C 1
ATOM 1676 O O . SER A 1 198 ? 4.221 12.026 -9.128 1.00 88.94 198 SER A O 1
ATOM 1678 N N . GLN A 1 199 ? 5.478 10.190 -9.388 1.00 91.38 199 GLN A N 1
ATOM 1679 C CA . GLN A 1 199 ? 5.026 9.855 -10.726 1.00 91.38 199 GLN A CA 1
ATOM 1680 C C . GLN A 1 199 ? 4.859 8.347 -10.813 1.00 91.38 199 GLN A C 1
ATOM 1682 O O . GLN A 1 199 ? 5.770 7.590 -10.478 1.00 91.38 199 GLN A O 1
ATOM 1687 N N . GLU A 1 200 ? 3.703 7.920 -11.296 1.00 92.19 200 GLU A N 1
ATOM 1688 C CA . GLU A 1 200 ? 3.481 6.540 -11.699 1.00 92.19 200 GLU A CA 1
ATOM 1689 C C . GLU A 1 200 ? 3.964 6.381 -13.127 1.00 92.19 200 GLU A C 1
ATOM 1691 O O . GLU A 1 200 ? 3.602 7.148 -14.032 1.00 92.19 200 GLU A O 1
ATOM 1696 N N . VAL A 1 201 ? 4.820 5.395 -13.323 1.00 93.94 201 VAL A N 1
ATOM 1697 C CA . VAL A 1 201 ? 5.515 5.207 -14.579 1.00 93.94 201 VAL A CA 1
ATOM 1698 C C . VAL A 1 201 ? 5.529 3.751 -15.009 1.00 93.94 201 VAL A C 1
ATOM 1700 O O . VAL A 1 201 ? 5.334 2.840 -14.209 1.00 93.94 201 VAL A O 1
ATOM 1703 N N . LEU A 1 202 ? 5.781 3.552 -16.297 1.00 94.38 202 LEU A N 1
ATOM 1704 C CA . LEU A 1 202 ? 5.911 2.267 -16.956 1.00 94.38 202 LEU A CA 1
ATOM 1705 C C . LEU A 1 202 ? 7.328 2.158 -17.518 1.00 94.38 202 LEU A C 1
ATOM 1707 O O . LEU A 1 202 ? 7.705 2.880 -18.447 1.00 94.38 202 LEU A O 1
ATOM 1711 N N . PHE A 1 203 ? 8.110 1.243 -16.960 1.00 94.31 203 PHE A N 1
ATOM 1712 C CA . PHE A 1 203 ? 9.429 0.890 -17.468 1.00 94.31 203 PHE A CA 1
ATOM 1713 C C . PHE A 1 203 ? 9.287 -0.179 -18.541 1.00 94.31 203 PHE A C 1
ATOM 1715 O O . PHE A 1 203 ? 8.804 -1.269 -18.254 1.00 94.31 203 PHE A O 1
ATOM 1722 N N . ARG A 1 204 ? 9.711 0.095 -19.778 1.00 94.62 204 ARG A N 1
ATOM 1723 C CA . ARG A 1 204 ? 9.703 -0.937 -20.822 1.00 94.62 204 ARG A CA 1
ATOM 1724 C C . ARG A 1 204 ? 10.716 -2.023 -20.473 1.00 94.62 204 ARG A C 1
ATOM 1726 O O . ARG A 1 204 ? 11.876 -1.712 -20.213 1.00 94.62 204 ARG A O 1
ATOM 1733 N N . ILE A 1 205 ? 10.293 -3.279 -20.504 1.00 92.88 205 ILE A N 1
ATOM 1734 C CA . ILE A 1 205 ? 11.128 -4.436 -20.196 1.00 92.88 205 ILE A CA 1
ATOM 1735 C C . ILE A 1 205 ? 11.581 -5.107 -21.490 1.00 92.88 205 ILE A C 1
ATOM 1737 O O . ILE A 1 205 ? 10.784 -5.363 -22.393 1.00 92.88 205 ILE A O 1
ATOM 1741 N N . LYS A 1 206 ? 12.875 -5.410 -21.565 1.00 89.69 206 LYS A N 1
ATOM 1742 C CA . LYS A 1 206 ? 13.473 -6.280 -22.577 1.00 89.69 206 LYS A CA 1
ATOM 1743 C C . LYS A 1 206 ? 13.825 -7.611 -21.926 1.00 89.69 206 LYS A C 1
ATOM 1745 O O . LYS A 1 206 ? 14.341 -7.631 -20.811 1.00 89.69 206 LYS A O 1
ATOM 1750 N N . LYS A 1 207 ? 13.531 -8.706 -22.623 1.00 85.44 207 LYS A N 1
ATOM 1751 C CA . LYS A 1 207 ? 13.897 -10.067 -22.226 1.00 85.44 207 LYS A CA 1
ATOM 1752 C C . LYS A 1 207 ? 15.087 -10.519 -23.072 1.00 85.44 207 LYS A C 1
ATOM 1754 O O . LYS A 1 207 ? 15.030 -10.408 -24.294 1.00 85.44 207 LYS A O 1
ATOM 1759 N N . ASP A 1 208 ? 16.136 -11.011 -22.424 1.00 82.81 208 ASP A N 1
ATOM 1760 C CA . ASP A 1 208 ? 17.278 -11.677 -23.054 1.00 82.81 208 ASP A CA 1
ATOM 1761 C C . ASP A 1 208 ? 17.574 -12.974 -22.291 1.00 82.81 208 ASP A C 1
ATOM 1763 O O . ASP A 1 208 ? 18.041 -12.951 -21.148 1.00 82.81 208 ASP A O 1
ATOM 1767 N N . ASN A 1 209 ? 17.258 -14.113 -22.911 1.00 80.69 209 ASN A N 1
ATOM 1768 C CA . ASN A 1 209 ? 17.286 -15.434 -22.281 1.00 80.69 209 ASN A CA 1
ATOM 1769 C C . ASN A 1 209 ? 16.490 -15.453 -20.958 1.00 80.69 209 ASN A C 1
ATOM 1771 O O . ASN A 1 209 ? 15.281 -15.231 -20.961 1.00 80.69 209 ASN A O 1
ATOM 1775 N N . ASN A 1 210 ? 17.173 -15.687 -19.831 1.00 74.00 210 ASN A N 1
ATOM 1776 C CA . ASN A 1 210 ? 16.591 -15.715 -18.484 1.00 74.00 210 ASN A CA 1
ATOM 1777 C C . ASN A 1 210 ? 16.651 -14.357 -17.759 1.00 74.00 210 ASN A C 1
ATOM 1779 O O . ASN A 1 210 ? 16.318 -14.282 -16.578 1.00 74.00 210 ASN A O 1
ATOM 1783 N N . ASN A 1 211 ? 17.100 -13.292 -18.430 1.00 76.75 211 ASN A N 1
ATOM 1784 C CA . ASN A 1 211 ? 17.243 -11.966 -17.840 1.00 76.75 211 ASN A CA 1
ATOM 1785 C C . ASN A 1 211 ? 16.185 -11.007 -18.384 1.00 76.75 211 ASN A C 1
ATOM 1787 O O . ASN A 1 211 ? 15.868 -11.003 -19.573 1.00 76.75 211 ASN A O 1
ATOM 1791 N N . CYS A 1 212 ? 15.686 -10.136 -17.513 1.00 80.94 212 CYS A N 1
ATOM 1792 C CA . CYS A 1 212 ? 14.801 -9.046 -17.887 1.00 80.94 212 CYS A CA 1
ATOM 1793 C C . CYS A 1 212 ? 15.444 -7.750 -17.422 1.00 80.94 212 CYS A C 1
ATOM 1795 O O . CYS A 1 212 ? 15.756 -7.599 -16.244 1.00 80.94 212 CYS A O 1
ATOM 1797 N N . TYR A 1 213 ? 15.644 -6.816 -18.337 1.00 82.44 213 TYR A N 1
ATOM 1798 C CA . TYR A 1 213 ? 16.247 -5.530 -18.030 1.00 82.44 213 TYR A CA 1
ATOM 1799 C C . TYR A 1 213 ? 15.346 -4.409 -18.510 1.00 82.44 213 TYR A C 1
ATOM 1801 O O . TYR A 1 213 ? 14.633 -4.520 -19.511 1.00 82.44 213 TYR A O 1
ATOM 1809 N N . VAL A 1 214 ? 15.372 -3.314 -17.763 1.00 83.25 214 VAL A N 1
ATOM 1810 C CA . VAL A 1 214 ? 14.704 -2.088 -18.173 1.00 83.25 214 VAL A CA 1
ATOM 1811 C C . VAL A 1 214 ? 15.408 -1.558 -19.418 1.00 83.25 214 VAL A C 1
ATOM 1813 O O . VAL A 1 214 ? 16.638 -1.499 -19.476 1.00 83.25 214 VAL A O 1
ATOM 1816 N N . SER A 1 215 ? 14.628 -1.221 -20.446 1.00 81.62 215 SER A N 1
ATOM 1817 C CA . SER A 1 215 ? 15.151 -0.568 -21.643 1.00 81.62 215 SER A CA 1
ATOM 1818 C C . SER A 1 215 ? 15.868 0.725 -21.254 1.00 81.62 215 SER A C 1
ATOM 1820 O O . SER A 1 215 ? 15.506 1.376 -20.281 1.00 81.62 215 SER A O 1
ATOM 1822 N N . VAL A 1 216 ? 16.864 1.132 -22.041 1.00 74.38 216 VAL A N 1
ATOM 1823 C CA . VAL A 1 216 ? 17.603 2.391 -21.822 1.00 74.38 216 VAL A CA 1
ATOM 1824 C C . VAL A 1 216 ? 16.689 3.621 -21.977 1.00 74.38 216 VAL A C 1
ATOM 1826 O O . VAL A 1 216 ? 17.040 4.720 -21.557 1.00 74.38 216 VAL A O 1
ATOM 1829 N N . ASP A 1 217 ? 15.505 3.432 -22.559 1.00 82.25 217 ASP A N 1
ATOM 1830 C CA . ASP A 1 217 ? 14.496 4.468 -22.737 1.00 82.25 217 ASP A CA 1
ATOM 1831 C C . ASP A 1 217 ? 14.012 5.037 -21.394 1.00 82.25 217 ASP A C 1
ATOM 1833 O O . ASP A 1 217 ? 13.894 4.336 -20.385 1.00 82.25 217 ASP A O 1
ATOM 1837 N N . TYR A 1 218 ? 13.673 6.326 -21.395 1.00 88.31 218 TYR A N 1
ATOM 1838 C CA . TYR A 1 218 ? 13.026 6.953 -20.248 1.00 88.31 218 TYR A CA 1
ATOM 1839 C C . TYR A 1 218 ? 11.674 6.286 -19.944 1.00 88.31 218 TYR A C 1
ATOM 1841 O O . TYR A 1 218 ? 10.942 5.926 -20.872 1.00 88.31 218 TYR A O 1
ATOM 1849 N N . PRO A 1 219 ? 11.305 6.148 -18.658 1.00 92.88 219 PRO A N 1
ATOM 1850 C CA . PRO A 1 219 ? 10.024 5.586 -18.282 1.00 92.88 219 PRO A CA 1
ATOM 1851 C C . PRO A 1 219 ? 8.874 6.469 -18.766 1.00 92.88 219 PRO A C 1
ATOM 1853 O O . PRO A 1 219 ? 8.941 7.700 -18.734 1.00 92.88 219 PRO A O 1
ATOM 1856 N N . ILE A 1 220 ? 7.797 5.822 -19.201 1.00 94.50 220 ILE A N 1
ATOM 1857 C CA . ILE A 1 220 ? 6.607 6.494 -19.723 1.00 94.50 220 ILE A CA 1
ATOM 1858 C C . ILE A 1 220 ? 5.675 6.786 -18.551 1.00 94.50 220 ILE A C 1
ATOM 1860 O O . ILE A 1 220 ? 5.495 5.930 -17.690 1.00 94.50 220 ILE A O 1
ATOM 1864 N N . LYS A 1 221 ? 5.038 7.960 -18.506 1.00 94.00 221 LYS A N 1
ATOM 1865 C CA . LYS A 1 221 ? 3.997 8.225 -17.500 1.00 94.00 221 LYS A CA 1
ATOM 1866 C C . LYS A 1 221 ? 2.845 7.237 -17.686 1.00 94.00 221 LYS A C 1
ATOM 1868 O O . LYS A 1 221 ? 2.298 7.131 -18.780 1.00 94.00 221 LYS A O 1
ATOM 1873 N N . ALA A 1 222 ? 2.449 6.540 -16.628 1.00 93.00 222 ALA A N 1
ATOM 1874 C CA . ALA A 1 222 ? 1.445 5.483 -16.719 1.00 93.00 222 ALA A CA 1
ATOM 1875 C C . ALA A 1 222 ? 0.122 5.993 -17.319 1.00 93.00 222 ALA A C 1
ATOM 1877 O O . ALA A 1 222 ? -0.378 5.457 -18.307 1.00 93.00 222 ALA A O 1
ATOM 1878 N N . HIS A 1 223 ? -0.366 7.124 -16.813 1.00 90.69 223 HIS A N 1
ATOM 1879 C CA . HIS A 1 223 ? -1.587 7.778 -17.287 1.00 90.69 223 HIS A CA 1
ATOM 1880 C C . HIS A 1 223 ? -1.493 8.440 -18.672 1.00 90.69 223 HIS A C 1
ATOM 1882 O O . HIS A 1 223 ? -2.495 8.957 -19.157 1.00 90.69 223 HIS A O 1
ATOM 1888 N N . SER A 1 224 ? -0.332 8.460 -19.340 1.00 92.81 224 SER A N 1
ATOM 1889 C CA . SER A 1 224 ? -0.279 8.913 -20.739 1.00 92.81 224 SER A CA 1
ATOM 1890 C C . SER A 1 224 ? -0.564 7.790 -21.738 1.00 92.81 224 SER A C 1
ATOM 1892 O O . SER A 1 224 ? -0.680 8.059 -22.932 1.00 92.81 224 SER A O 1
ATOM 1894 N N . ARG A 1 225 ? -0.661 6.533 -21.283 1.00 92.38 225 ARG A N 1
ATOM 1895 C CA . ARG A 1 225 ? -0.940 5.376 -22.137 1.00 92.38 225 ARG A CA 1
ATOM 1896 C C . ARG A 1 225 ? -2.410 4.987 -22.094 1.00 92.38 225 ARG A C 1
ATOM 1898 O O . ARG A 1 225 ? -2.925 4.580 -21.057 1.00 92.38 225 ARG A O 1
ATOM 1905 N N . LYS A 1 226 ? -3.072 5.069 -23.249 1.00 92.31 226 LYS A N 1
ATOM 1906 C CA . LYS A 1 226 ? -4.498 4.748 -23.386 1.00 92.31 226 LYS A CA 1
ATOM 1907 C C . LYS A 1 226 ? -4.801 3.288 -23.046 1.00 92.31 226 LYS A C 1
ATOM 1909 O O . LYS A 1 226 ? -5.748 3.023 -22.321 1.00 92.31 226 LYS A O 1
ATOM 1914 N N . ASP A 1 227 ? -3.981 2.366 -23.532 1.00 92.00 227 ASP A N 1
ATOM 1915 C CA . ASP A 1 227 ? -4.138 0.928 -23.311 1.00 92.00 227 ASP A CA 1
ATOM 1916 C C . ASP A 1 227 ? -3.904 0.520 -21.856 1.00 92.00 227 ASP A C 1
ATOM 1918 O O . ASP A 1 227 ? -4.605 -0.343 -21.335 1.00 92.00 227 ASP A O 1
ATOM 1922 N N . TYR A 1 228 ? -2.996 1.212 -21.162 1.00 90.69 228 TYR A N 1
ATOM 1923 C CA . TYR A 1 228 ? -2.875 1.065 -19.716 1.00 90.69 228 TYR A CA 1
ATOM 1924 C C . TYR A 1 228 ? -4.130 1.571 -18.997 1.00 90.69 228 TYR A C 1
ATOM 1926 O O . TYR A 1 228 ? -4.686 0.858 -18.173 1.00 90.69 228 TYR A O 1
ATOM 1934 N N . ILE A 1 229 ? -4.641 2.756 -19.349 1.00 89.50 229 ILE A N 1
ATOM 1935 C CA . ILE A 1 229 ? -5.867 3.305 -18.744 1.00 89.50 229 ILE A CA 1
ATOM 1936 C C . ILE A 1 229 ? -7.085 2.399 -18.969 1.00 89.50 229 ILE A C 1
ATOM 1938 O O . ILE A 1 229 ? -7.880 2.194 -18.051 1.00 89.50 229 ILE A O 1
ATOM 1942 N N . GLU A 1 230 ? -7.230 1.838 -20.170 1.00 88.06 230 GLU A N 1
ATOM 1943 C CA . GLU A 1 230 ? -8.298 0.888 -20.501 1.00 88.06 230 GLU A CA 1
ATOM 1944 C C . GLU A 1 230 ? -8.255 -0.345 -19.576 1.00 88.06 230 GLU A C 1
ATOM 1946 O O . GLU A 1 230 ? -9.301 -0.819 -19.121 1.00 88.06 230 GLU A O 1
ATOM 1951 N N . LEU A 1 231 ? -7.054 -0.810 -19.219 1.00 86.12 231 LEU A N 1
ATOM 1952 C CA . LEU A 1 231 ? -6.847 -1.938 -18.312 1.00 86.12 231 LEU A CA 1
ATOM 1953 C C . LEU A 1 231 ? -7.237 -1.640 -16.858 1.00 86.12 231 LEU A C 1
ATOM 1955 O O . LEU A 1 231 ? -7.705 -2.535 -16.155 1.00 86.12 231 LEU A O 1
ATOM 1959 N N . LEU A 1 232 ? -7.106 -0.390 -16.413 1.00 84.38 232 LEU A N 1
ATOM 1960 C CA . LEU A 1 232 ? -7.415 0.017 -15.038 1.00 84.38 232 LEU A CA 1
ATOM 1961 C C . LEU A 1 232 ? -8.910 -0.018 -14.705 1.00 84.38 232 LEU A C 1
ATOM 1963 O O . LEU A 1 232 ? -9.270 0.054 -13.533 1.00 84.38 232 LEU A O 1
ATOM 1967 N N . ARG A 1 233 ? -9.792 -0.110 -15.712 1.00 78.31 233 ARG A N 1
ATOM 1968 C CA . ARG A 1 233 ? -11.253 -0.268 -15.549 1.00 78.31 233 ARG A CA 1
ATOM 1969 C C . ARG A 1 233 ? -11.899 0.723 -14.562 1.00 78.31 233 ARG A C 1
ATOM 1971 O O . ARG A 1 233 ? -12.874 0.391 -13.889 1.00 78.31 233 ARG A O 1
ATOM 1978 N N . GLY A 1 234 ? -11.395 1.957 -14.512 1.00 73.38 234 GLY A N 1
ATOM 1979 C CA . GLY A 1 234 ? -11.907 3.019 -13.635 1.00 73.38 234 GLY A CA 1
ATOM 1980 C C . GLY A 1 234 ? -11.185 3.156 -12.291 1.00 73.38 234 GLY A C 1
ATOM 1981 O O . GLY A 1 234 ? -11.579 4.003 -11.491 1.00 73.38 234 GLY A O 1
ATOM 1982 N N . CYS A 1 235 ? -10.129 2.374 -12.049 1.00 81.81 235 CYS A N 1
ATOM 1983 C CA . CYS A 1 235 ? -9.156 2.671 -11.006 1.00 81.81 235 CYS A CA 1
ATOM 1984 C C . CYS A 1 235 ? -8.401 3.967 -11.353 1.00 81.81 235 CYS A C 1
ATOM 1986 O O . CYS A 1 235 ? -7.784 4.071 -12.414 1.00 81.81 235 CYS A O 1
ATOM 1988 N N . ASN A 1 236 ? -8.462 4.945 -10.446 1.00 75.50 236 ASN A N 1
ATOM 1989 C CA . ASN A 1 236 ? -7.788 6.240 -10.575 1.00 75.50 236 ASN A CA 1
ATOM 1990 C C . ASN A 1 236 ? -6.701 6.448 -9.503 1.00 75.50 236 ASN A C 1
ATOM 1992 O O . ASN A 1 236 ? -6.175 7.553 -9.393 1.00 75.50 236 ASN A O 1
ATOM 1996 N N . GLU A 1 237 ? -6.406 5.435 -8.686 1.00 73.69 237 GLU A N 1
ATOM 1997 C CA . GLU A 1 237 ? -5.528 5.547 -7.516 1.00 73.69 237 GLU A CA 1
ATOM 1998 C C . GLU A 1 237 ? -4.377 4.533 -7.601 1.00 73.69 237 GLU A C 1
ATOM 2000 O O . GLU A 1 237 ? -4.597 3.375 -7.942 1.00 73.69 237 GLU A O 1
ATOM 2005 N N . GLN A 1 238 ? -3.154 4.995 -7.309 1.00 69.69 238 GLN A N 1
ATOM 2006 C CA . GLN A 1 238 ? -1.930 4.200 -7.101 1.00 69.69 238 GLN A CA 1
ATOM 2007 C C . GLN A 1 238 ? -1.770 2.971 -8.007 1.00 69.69 238 GLN A C 1
ATOM 2009 O O . GLN A 1 238 ? -1.618 1.837 -7.568 1.00 69.69 238 GLN A O 1
ATOM 2014 N N . ILE A 1 239 ? -1.692 3.195 -9.313 1.00 77.50 239 ILE A N 1
ATOM 2015 C CA . ILE A 1 239 ? -1.688 2.151 -10.354 1.00 77.50 239 ILE A CA 1
ATOM 2016 C C . ILE A 1 239 ? -0.298 1.556 -10.599 1.00 77.50 239 ILE A C 1
ATOM 2018 O O . ILE A 1 239 ? 0.084 1.251 -11.729 1.00 77.50 239 ILE A O 1
ATOM 2022 N N . SER A 1 240 ? 0.487 1.424 -9.534 1.00 83.56 240 SER A N 1
ATOM 2023 C CA . SER A 1 240 ? 1.880 0.974 -9.589 1.00 83.56 240 SER A CA 1
ATOM 2024 C C . SER A 1 240 ? 2.042 -0.542 -9.445 1.00 83.56 240 SER A C 1
ATOM 2026 O O . SER A 1 240 ? 3.131 -1.050 -9.687 1.00 83.56 240 SER A O 1
ATOM 2028 N N . HIS A 1 241 ? 0.981 -1.274 -9.079 1.00 89.50 241 HIS A N 1
ATOM 2029 C CA . HIS A 1 241 ? 1.032 -2.721 -8.857 1.00 89.50 241 HIS A CA 1
ATOM 2030 C C . HIS A 1 241 ? -0.345 -3.393 -9.065 1.00 89.50 241 HIS A C 1
ATOM 2032 O O . HIS A 1 241 ? -1.361 -2.774 -8.739 1.00 89.50 241 HIS A O 1
ATOM 2038 N N . PRO A 1 242 ? -0.433 -4.659 -9.540 1.00 91.12 242 PRO A N 1
ATOM 2039 C CA . PRO A 1 242 ? -1.711 -5.371 -9.691 1.00 91.12 242 PRO A CA 1
ATOM 2040 C C . PRO A 1 242 ? -2.551 -5.448 -8.408 1.00 91.12 242 PRO A C 1
ATOM 2042 O O . PRO A 1 242 ? -3.776 -5.366 -8.489 1.00 91.12 242 PRO A O 1
ATOM 2045 N N . ASN A 1 243 ? -1.913 -5.550 -7.233 1.00 93.06 243 ASN A N 1
ATOM 2046 C CA . ASN A 1 243 ? -2.604 -5.511 -5.932 1.00 93.06 243 ASN A CA 1
ATOM 2047 C C . ASN A 1 243 ? -3.502 -4.270 -5.802 1.00 93.06 243 ASN A C 1
ATOM 2049 O O . ASN A 1 243 ? -4.692 -4.412 -5.514 1.00 93.06 243 ASN A O 1
ATOM 2053 N N . GLU A 1 244 ? -2.946 -3.083 -6.059 1.00 92.38 244 GLU A N 1
ATOM 2054 C CA . GLU A 1 244 ? -3.664 -1.803 -5.995 1.00 92.38 244 GLU A CA 1
ATOM 2055 C C . GLU A 1 244 ? -4.758 -1.725 -7.050 1.00 92.38 244 GLU A C 1
ATOM 2057 O O . GLU A 1 244 ? -5.913 -1.439 -6.747 1.00 92.38 244 GLU A O 1
ATOM 2062 N N . ILE A 1 245 ? -4.417 -2.069 -8.297 1.00 90.94 245 ILE A N 1
ATOM 2063 C CA . ILE A 1 245 ? -5.346 -1.997 -9.429 1.00 90.94 245 ILE A CA 1
ATOM 2064 C C . ILE A 1 245 ? -6.602 -2.821 -9.142 1.00 90.94 245 ILE A C 1
ATOM 2066 O O . ILE A 1 245 ? -7.719 -2.364 -9.400 1.00 90.94 245 ILE A O 1
ATOM 2070 N N . ILE A 1 246 ? -6.441 -4.018 -8.577 1.00 92.31 246 ILE A N 1
ATOM 2071 C CA . ILE A 1 246 ? -7.564 -4.898 -8.254 1.00 92.31 246 ILE A CA 1
ATOM 2072 C C . ILE A 1 246 ? -8.320 -4.439 -7.015 1.00 92.31 246 ILE A C 1
ATOM 2074 O O . ILE A 1 246 ? -9.552 -4.472 -7.043 1.00 92.31 246 ILE A O 1
ATOM 2078 N N . ALA A 1 247 ? -7.633 -3.973 -5.970 1.00 94.12 247 ALA A N 1
ATOM 2079 C CA . ALA A 1 247 ? -8.294 -3.399 -4.8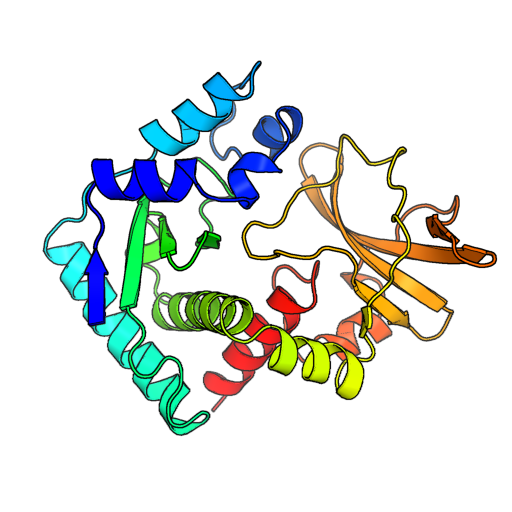01 1.00 94.12 247 ALA A CA 1
ATOM 2080 C C . ALA A 1 247 ? -9.189 -2.215 -5.206 1.00 94.12 247 ALA A C 1
ATOM 2082 O O . ALA A 1 247 ? -10.400 -2.244 -4.963 1.00 94.12 247 ALA A O 1
ATOM 2083 N N . CYS A 1 248 ? -8.651 -1.268 -5.974 1.00 92.94 248 CYS A N 1
ATOM 2084 C CA . CYS A 1 248 ? -9.408 -0.140 -6.503 1.00 92.94 248 CYS A CA 1
ATOM 2085 C C . CYS A 1 248 ? -10.535 -0.568 -7.451 1.00 92.94 248 CYS A C 1
ATOM 2087 O O . CYS A 1 248 ? -11.638 -0.029 -7.368 1.00 92.94 248 CYS A O 1
ATOM 2089 N N . SER A 1 249 ? -10.301 -1.538 -8.343 1.00 91.12 249 SER A N 1
ATOM 2090 C CA . SER A 1 249 ? -11.330 -2.018 -9.282 1.00 91.12 249 SER A CA 1
ATOM 2091 C C . SER A 1 249 ? -12.525 -2.637 -8.552 1.00 91.12 249 SER A C 1
ATOM 2093 O O . SER A 1 249 ? -13.679 -2.384 -8.911 1.00 91.12 249 SER A O 1
ATOM 2095 N N . ILE A 1 250 ? -12.266 -3.425 -7.504 1.00 92.56 250 ILE A N 1
ATOM 2096 C CA . ILE A 1 250 ? -13.317 -4.021 -6.673 1.00 92.56 250 ILE A CA 1
ATOM 2097 C C . ILE A 1 250 ? -14.057 -2.926 -5.897 1.00 92.56 250 ILE A C 1
ATOM 2099 O O . ILE A 1 250 ? -15.289 -2.910 -5.911 1.00 92.56 250 ILE A O 1
ATOM 2103 N N . VAL A 1 251 ? -13.343 -1.983 -5.271 1.00 94.50 251 VAL A N 1
ATOM 2104 C CA . VAL A 1 251 ? -13.960 -0.835 -4.581 1.00 94.50 251 VAL A CA 1
ATOM 2105 C C . VAL A 1 251 ? -14.852 -0.052 -5.546 1.00 94.50 251 VAL A C 1
ATOM 2107 O O . VAL A 1 251 ? -16.016 0.204 -5.241 1.00 94.50 251 VAL A O 1
ATOM 2110 N N . PHE A 1 252 ? -14.364 0.271 -6.743 1.00 92.00 252 PHE A N 1
ATOM 2111 C CA . PHE A 1 252 ? -15.145 0.976 -7.755 1.00 92.00 252 PHE A CA 1
ATOM 2112 C C . PHE A 1 252 ? -16.435 0.219 -8.109 1.00 92.00 252 PHE A C 1
ATOM 2114 O O . PHE A 1 252 ? -17.521 0.802 -8.085 1.00 92.00 252 PHE A O 1
ATOM 2121 N N . GLY A 1 253 ? -16.348 -1.092 -8.358 1.00 91.94 253 GLY A N 1
ATOM 2122 C CA . GLY A 1 253 ? -17.513 -1.930 -8.658 1.00 91.94 253 GLY A CA 1
ATOM 2123 C C . GLY A 1 253 ? -18.536 -2.014 -7.516 1.00 91.94 253 GLY A C 1
ATOM 2124 O O . GLY A 1 253 ? -19.742 -1.990 -7.766 1.00 91.94 253 GLY A O 1
ATOM 2125 N N . LEU A 1 254 ? -18.077 -2.063 -6.261 1.00 93.31 254 LEU A N 1
ATOM 2126 C CA . LEU A 1 254 ? -18.933 -2.183 -5.071 1.00 93.31 254 LEU A CA 1
ATOM 2127 C C . LEU A 1 254 ? -19.702 -0.905 -4.711 1.00 93.31 254 LEU A C 1
ATOM 2129 O O . LEU A 1 254 ? -20.690 -0.984 -3.975 1.00 93.31 254 LEU A O 1
ATOM 2133 N N . PHE A 1 255 ? -19.235 0.259 -5.168 1.00 92.06 255 PHE A N 1
ATOM 2134 C CA . PHE A 1 255 ? -19.806 1.566 -4.817 1.00 92.06 255 PHE A CA 1
ATOM 2135 C C . PHE A 1 255 ? -20.418 2.320 -6.005 1.00 92.06 255 PHE A C 1
ATOM 2137 O O . PHE A 1 255 ? -20.956 3.409 -5.814 1.00 92.06 255 PHE A O 1
ATOM 2144 N N . LYS A 1 256 ? -20.358 1.755 -7.217 1.00 86.81 256 LYS A N 1
ATOM 2145 C CA . LYS A 1 256 ? -21.073 2.263 -8.398 1.00 86.81 256 LYS A CA 1
ATOM 2146 C C . LYS A 1 256 ? -22.549 1.831 -8.437 1.00 86.81 256 LYS A C 1
ATOM 2148 O O . LYS A 1 256 ? -23.342 2.485 -9.110 1.00 86.81 256 LYS A O 1
ATOM 2153 N N . ASN A 1 257 ? -22.889 0.754 -7.725 1.00 58.72 257 ASN A N 1
ATOM 2154 C CA . ASN A 1 257 ? -24.227 0.155 -7.623 1.00 58.72 257 ASN A CA 1
ATOM 2155 C C . ASN A 1 257 ? -24.843 0.388 -6.237 1.00 58.72 257 ASN A C 1
ATOM 2157 O O . ASN A 1 257 ? -26.088 0.366 -6.149 1.00 58.72 257 ASN A O 1
#

Organism: NCBI:txid1070528

Radius of gyration: 18.49 Å; chains: 1; bounding box: 44×37×51 Å

pLDDT: mean 91.02, std 7.26, range [58.72, 98.75]

Sequence (257 aa):
MIRFLNKQQAINEFSTSDYLKDIRVHEFKFRQNKKKLKAKSRTELMLFYFDSIMEFSYKDQEILYKATTLALQRLNKWFPGFLKDQEIKFIKVEGSLDWHMPYTINNCIIMPYTSIKSKDLVKTIVHELIHIHQRINPEFYNNLYSGMFSFEHTNCIINLSNYENTTITNPDVNNTQWIIQLYDGLYYPAMIYINNTSQEVLFRIKKDNNNCYVSVDYPIKAHSRKDYIELLRGCNEQISHPNEIIACSIVFGLFKN